Protein AF-0000000084946496 (afdb_homodimer)

Solvent-accessible surface area (backbone atoms only —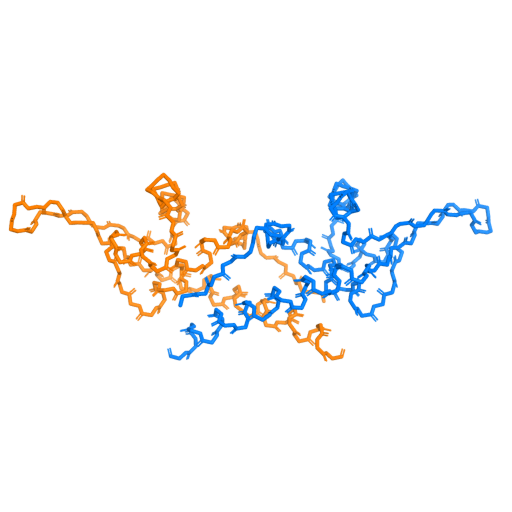 not comparable to full-atom values): 10872 Å² total; per-residue (Å²): 119,89,78,81,54,83,75,51,57,72,50,43,29,71,57,48,42,47,46,50,36,52,28,70,74,38,69,36,36,58,67,56,47,34,61,63,51,72,49,56,72,71,54,45,56,55,52,49,48,52,35,37,75,70,48,29,32,44,77,46,78,46,72,57,95,87,33,86,41,47,37,36,37,54,30,72,64,25,49,53,54,48,51,54,45,51,52,51,51,52,52,48,53,48,58,54,72,104,118,89,78,82,55,83,74,52,56,72,51,42,28,72,57,49,42,46,47,51,35,52,29,70,74,39,72,34,36,56,67,55,46,34,61,62,50,71,50,56,73,70,52,46,55,55,51,50,49,52,36,38,76,72,49,28,33,46,78,48,78,45,70,56,95,88,32,85,42,46,37,36,37,56,30,74,63,27,48,54,53,46,51,54,45,50,52,50,50,50,50,50,51,48,59,54,71,102

Foldseek 3Di:
DLDDDPLCVLVVDPLLLQQLVVQLVHKDWLVRSCVSSVDDPVVSVVSVVSCVVSPQKDWDWDADPNHIIIMIHGDPVNNVVSVSVVVSVVVVVVVVVD/DLDDDPLCVLVVDPLLLQQLVVQLVHKDWLVRSCVSSVDDPVVSVVSVVSCVVSVQKDWDWDADPNHIIIIIHGDPVNNVVSVSVVVSVVVVVVVVVD

Structure (mmCIF, N/CA/C/O backbone):
data_AF-0000000084946496-model_v1
#
loop_
_entity.id
_entity.type
_entity.pdbx_description
1 polymer 'Winged helix DNA-binding domain-containing protein'
#
loop_
_atom_site.group_PDB
_atom_site.id
_atom_site.type_symbol
_atom_site.label_atom_id
_atom_site.label_alt_id
_atom_site.label_comp_id
_atom_site.label_asym_id
_atom_site.label_entity_id
_atom_site.label_seq_id
_atom_site.pdbx_PDB_ins_code
_atom_site.Cartn_x
_atom_site.Cartn_y
_atom_site.Cartn_z
_atom_site.occupancy
_atom_site.B_iso_or_equiv
_atom_site.auth_seq_id
_atom_site.auth_comp_id
_atom_site.auth_asym_id
_atom_site.auth_atom_id
_atom_site.pdbx_PDB_model_num
ATOM 1 N N . MET A 1 1 ? 11.289 -14.398 3.982 1 53.97 1 MET A N 1
ATOM 2 C CA . MET A 1 1 ? 9.867 -14.062 4 1 53.97 1 MET A CA 1
ATOM 3 C C . MET A 1 1 ? 9.641 -12.664 4.574 1 53.97 1 MET A C 1
ATOM 5 O O . MET A 1 1 ? 10.125 -12.352 5.664 1 53.97 1 MET A O 1
ATOM 9 N N . ILE A 1 2 ? 9.227 -11.75 3.633 1 60.16 2 ILE A N 1
ATOM 10 C CA . ILE A 1 2 ? 9.102 -10.375 4.117 1 60.16 2 ILE A CA 1
ATOM 11 C C . ILE A 1 2 ? 7.957 -10.289 5.121 1 60.16 2 ILE A C 1
ATOM 13 O O . ILE A 1 2 ? 6.812 -10.609 4.797 1 60.16 2 ILE A O 1
ATOM 17 N N . LYS A 1 3 ? 8.336 -10.398 6.438 1 63.81 3 LYS A N 1
ATOM 18 C CA . LYS A 1 3 ? 7.332 -10.383 7.5 1 63.81 3 LYS A CA 1
ATOM 19 C C . LYS A 1 3 ? 6.738 -8.992 7.672 1 63.81 3 LYS A C 1
ATOM 21 O O . LYS A 1 3 ? 7.469 -8 7.734 1 63.81 3 LYS A O 1
ATOM 26 N N . GLY A 1 4 ? 5.363 -8.93 7.414 1 68.06 4 GLY A N 1
ATOM 27 C CA . GLY A 1 4 ? 4.684 -7.668 7.645 1 68.06 4 GLY A CA 1
ATOM 28 C C . GLY A 1 4 ? 4.27 -7.469 9.094 1 68.06 4 GLY A C 1
ATOM 29 O O . GLY A 1 4 ? 4.375 -8.383 9.906 1 68.06 4 GLY A O 1
ATOM 30 N N . ARG A 1 5 ? 4.305 -6.277 9.531 1 83.06 5 ARG A N 1
ATOM 31 C CA . ARG A 1 5 ? 3.812 -5.863 10.836 1 83.06 5 ARG A CA 1
ATOM 32 C C . ARG A 1 5 ? 2.359 -5.406 10.758 1 83.06 5 ARG A C 1
ATOM 34 O O . ARG A 1 5 ? 1.923 -4.887 9.734 1 83.06 5 ARG A O 1
ATOM 41 N N . GLU A 1 6 ? 1.671 -5.727 11.859 1 87.31 6 GLU A N 1
ATOM 42 C CA . GLU A 1 6 ? 0.281 -5.285 11.93 1 87.31 6 GLU A CA 1
ATOM 43 C C . GLU A 1 6 ? 0.167 -3.783 11.688 1 87.31 6 GLU A C 1
ATOM 45 O O . GLU A 1 6 ? -0.814 -3.316 11.102 1 87.31 6 GLU A O 1
ATOM 50 N N . THR A 1 7 ? 1.164 -3.029 12.094 1 91.06 7 THR A N 1
ATOM 51 C CA . THR A 1 7 ? 1.153 -1.575 11.984 1 91.06 7 THR A CA 1
ATOM 52 C C . THR A 1 7 ? 1.25 -1.14 10.523 1 91.06 7 THR A C 1
ATOM 54 O O . THR A 1 7 ? 0.945 0.008 10.195 1 91.06 7 THR A O 1
ATOM 57 N N . PHE A 1 8 ? 1.652 -2.055 9.68 1 95 8 PHE A N 1
ATOM 58 C CA . PHE A 1 8 ? 1.824 -1.715 8.273 1 95 8 PHE A CA 1
ATOM 59 C C . PHE A 1 8 ? 0.474 -1.501 7.598 1 95 8 PHE A C 1
ATOM 61 O O . PHE A 1 8 ? 0.398 -0.897 6.527 1 95 8 PHE A O 1
ATOM 68 N N . LYS A 1 9 ? -0.546 -1.946 8.297 1 95.5 9 LYS A N 1
ATOM 69 C CA . LYS A 1 9 ? -1.89 -1.816 7.738 1 95.5 9 LYS A CA 1
ATOM 70 C C . LYS A 1 9 ? -2.252 -0.352 7.512 1 95.5 9 LYS A C 1
ATOM 72 O O . LYS A 1 9 ? -2.984 -0.026 6.574 1 95.5 9 LYS A O 1
ATOM 77 N N . ILE A 1 10 ? -1.731 0.494 8.289 1 97.06 10 ILE A N 1
ATOM 78 C CA . ILE A 1 10 ? -2.035 1.918 8.219 1 97.06 10 ILE A CA 1
ATOM 79 C C . ILE A 1 10 ? -1.57 2.479 6.879 1 97.06 10 ILE A C 1
ATOM 81 O O . ILE A 1 10 ? -2.109 3.475 6.395 1 97.06 10 ILE A O 1
ATOM 85 N N . PHE A 1 11 ? -0.644 1.796 6.266 1 96.94 11 PHE A N 1
ATOM 86 C CA . PHE A 1 11 ? -0.028 2.283 5.035 1 96.94 11 PHE A CA 1
ATOM 87 C C . PHE A 1 11 ? -0.677 1.643 3.814 1 96.94 11 PHE A C 1
ATOM 89 O O . PHE A 1 11 ? -0.286 1.922 2.68 1 96.94 11 PHE A O 1
ATOM 96 N N . GLU A 1 12 ? -1.688 0.732 4.082 1 96.81 12 GLU A N 1
ATOM 97 C CA . GLU A 1 12 ? -2.432 0.167 2.961 1 96.81 12 GLU A CA 1
ATOM 98 C C . GLU A 1 12 ? -3.404 1.187 2.373 1 96.81 12 GLU A C 1
ATOM 100 O O . GLU A 1 12 ? -4.609 0.936 2.307 1 96.81 12 GLU A O 1
ATOM 105 N N . SER A 1 13 ? -2.826 2.299 2.014 1 96.06 13 SER A N 1
ATOM 106 C CA . SER A 1 13 ? -3.404 3.482 1.388 1 96.06 13 SER A CA 1
ATOM 107 C C . SER A 1 13 ? -2.332 4.336 0.718 1 96.06 13 SER A C 1
ATOM 109 O O . SER A 1 13 ? -1.437 4.855 1.389 1 96.06 13 SER A O 1
ATOM 111 N N . ASN A 1 14 ? -2.49 4.477 -0.575 1 94.44 14 ASN A N 1
ATOM 112 C CA . ASN A 1 14 ? -1.496 5.27 -1.29 1 94.44 14 ASN A CA 1
ATOM 113 C C . ASN A 1 14 ? -1.479 6.715 -0.803 1 94.44 14 ASN A C 1
ATOM 115 O O . ASN A 1 14 ? -0.422 7.348 -0.766 1 94.44 14 ASN A O 1
ATOM 119 N N . ILE A 1 15 ? -2.578 7.164 -0.445 1 94.44 15 ILE A N 1
ATOM 120 C CA . ILE A 1 15 ? -2.688 8.539 0.039 1 94.44 15 ILE A CA 1
ATOM 121 C C . ILE A 1 15 ? -1.959 8.672 1.375 1 94.44 15 ILE A C 1
ATOM 123 O O . ILE A 1 15 ? -1.183 9.609 1.573 1 94.44 15 ILE A O 1
ATOM 127 N N . ARG A 1 16 ? -2.162 7.734 2.256 1 96.44 16 ARG A N 1
ATOM 128 C CA . ARG A 1 16 ? -1.502 7.812 3.555 1 96.44 16 ARG A CA 1
ATOM 129 C C . ARG A 1 16 ? 0.003 7.613 3.418 1 96.44 16 ARG A C 1
ATOM 131 O O . ARG A 1 16 ? 0.783 8.195 4.176 1 96.44 16 ARG A O 1
ATOM 138 N N . LEU A 1 17 ? 0.349 6.785 2.504 1 96.25 17 LEU A N 1
ATOM 139 C CA . LEU A 1 17 ? 1.771 6.621 2.229 1 96.25 17 LEU A CA 1
ATOM 140 C C . LEU A 1 17 ? 2.4 7.945 1.81 1 96.25 17 LEU A C 1
ATOM 142 O O . LEU A 1 17 ? 3.441 8.344 2.342 1 96.25 17 LEU A O 1
ATOM 146 N N . LYS A 1 18 ? 1.766 8.648 0.94 1 95.31 18 LYS A N 1
ATOM 147 C CA . LYS A 1 18 ? 2.24 9.953 0.488 1 95.31 18 LYS A CA 1
ATOM 148 C C . LYS A 1 18 ? 2.254 10.961 1.634 1 95.31 18 LYS A C 1
ATOM 150 O O . LYS A 1 18 ? 3.203 11.734 1.773 1 95.31 18 LYS A O 1
ATOM 155 N N . MET A 1 19 ? 1.243 10.891 2.363 1 96.44 19 MET A N 1
ATOM 156 C CA . MET A 1 19 ? 1.098 11.836 3.469 1 96.44 19 MET A CA 1
ATOM 157 C C . MET A 1 19 ? 2.252 11.695 4.457 1 96.44 19 MET A C 1
ATOM 159 O O . MET A 1 19 ? 2.889 12.688 4.816 1 96.44 19 MET A O 1
ATOM 163 N N . VAL A 1 20 ? 2.475 10.539 4.816 1 97.69 20 VAL A N 1
ATOM 164 C CA . VAL A 1 20 ? 3.492 10.297 5.832 1 97.69 20 VAL A CA 1
ATOM 165 C C . VAL A 1 20 ? 4.879 10.555 5.25 1 97.69 20 VAL A C 1
ATOM 167 O O . VAL A 1 20 ? 5.766 11.062 5.941 1 97.69 20 VAL A O 1
ATOM 170 N N . ALA A 1 21 ? 5.066 10.203 3.996 1 97.19 21 ALA A N 1
ATOM 171 C CA . ALA A 1 21 ? 6.324 10.539 3.334 1 97.19 21 ALA A CA 1
ATOM 172 C C . ALA A 1 21 ? 6.59 12.039 3.385 1 97.19 21 ALA A C 1
ATOM 174 O O . ALA A 1 21 ? 7.699 12.477 3.703 1 97.19 21 ALA A O 1
ATOM 175 N N . GLY A 1 22 ? 5.594 12.773 3.066 1 96.25 22 GLY A N 1
ATOM 176 C CA . GLY A 1 22 ? 5.723 14.219 3.145 1 96.25 22 GLY A CA 1
ATOM 177 C C . GLY A 1 22 ? 6.023 14.719 4.543 1 96.25 22 GLY A C 1
ATOM 178 O O . GLY A 1 22 ? 6.898 15.57 4.73 1 96.25 22 GLY A O 1
ATOM 179 N N . LEU A 1 23 ? 5.359 14.172 5.5 1 97.56 23 LEU A N 1
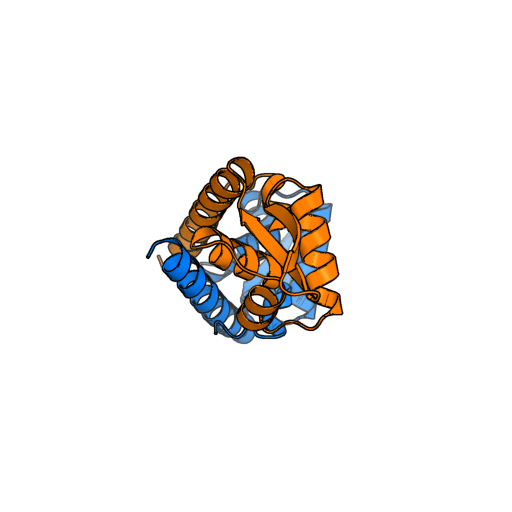ATOM 180 C CA . LEU A 1 23 ? 5.496 14.602 6.887 1 97.56 23 LEU A CA 1
ATOM 181 C C . LEU A 1 23 ? 6.832 14.148 7.469 1 97.56 23 LEU A C 1
ATOM 183 O O . LEU A 1 23 ? 7.281 14.68 8.484 1 97.56 23 LEU A O 1
ATOM 187 N N . SER A 1 24 ? 7.367 13.117 6.895 1 97.38 24 SER A N 1
ATOM 188 C CA . SER A 1 24 ? 8.68 12.664 7.34 1 97.38 24 SER A CA 1
ATOM 189 C C . SER A 1 24 ? 9.766 13.688 7.02 1 97.38 24 SER A C 1
ATOM 191 O O . SER A 1 24 ? 10.859 13.648 7.59 1 97.38 24 SER A O 1
ATOM 193 N N . LYS A 1 25 ? 9.477 14.57 6.098 1 95.88 25 LYS A N 1
ATOM 194 C CA . LYS A 1 25 ? 10.445 15.57 5.664 1 95.88 25 LYS A CA 1
ATOM 195 C C . LYS A 1 25 ? 10.234 16.891 6.391 1 95.88 25 LYS A C 1
ATOM 197 O O . LYS A 1 25 ? 11.188 17.656 6.602 1 95.88 25 LYS A O 1
ATOM 202 N N . SER A 1 26 ? 8.992 17.219 6.672 1 96.5 26 SER A N 1
ATOM 203 C CA . SER A 1 26 ? 8.672 18.469 7.332 1 96.5 26 SER A CA 1
ATOM 204 C C . SER A 1 26 ? 7.246 18.469 7.867 1 96.5 26 SER A C 1
ATOM 206 O O . SER A 1 26 ? 6.422 17.656 7.445 1 96.5 26 SER A O 1
ATOM 208 N N . ASN A 1 27 ? 7.039 19.375 8.836 1 97.94 27 ASN A N 1
ATOM 209 C CA . ASN A 1 27 ? 5.66 19.641 9.219 1 97.94 27 ASN A CA 1
ATOM 210 C C . ASN A 1 27 ? 4.883 20.312 8.086 1 97.94 27 ASN A C 1
ATOM 212 O O . ASN A 1 27 ? 5.434 21.125 7.352 1 97.94 27 ASN A O 1
ATOM 216 N N . LEU A 1 28 ? 3.654 19.969 8.023 1 97.56 28 LEU A N 1
ATOM 217 C CA . LEU A 1 28 ? 2.844 20.516 6.945 1 97.56 28 LEU A CA 1
ATOM 218 C C . LEU A 1 28 ? 1.478 20.953 7.457 1 97.56 28 LEU A C 1
ATOM 220 O O . LEU A 1 28 ? 0.917 20.328 8.359 1 97.56 28 LEU A O 1
ATOM 224 N N . THR A 1 29 ? 0.959 22.016 6.84 1 97.19 29 THR A N 1
ATOM 225 C CA . THR A 1 29 ? -0.407 22.422 7.129 1 97.19 29 THR A CA 1
ATOM 226 C C . THR A 1 29 ? -1.411 21.547 6.395 1 97.19 29 THR A C 1
ATOM 228 O O . THR A 1 29 ? -1.038 20.797 5.496 1 97.19 29 THR A O 1
ATOM 231 N N . TYR A 1 30 ? -2.65 21.703 6.871 1 96.12 30 TYR A N 1
ATOM 232 C CA . TYR A 1 30 ? -3.732 21 6.188 1 96.12 30 TYR A CA 1
ATOM 233 C C . TYR A 1 30 ? -3.678 21.25 4.684 1 96.12 30 TYR A C 1
ATOM 235 O O . TYR A 1 30 ? -3.699 20.312 3.893 1 96.12 30 TYR A O 1
ATOM 243 N N . ASN A 1 31 ? -3.516 22.5 4.32 1 94.81 31 ASN A N 1
ATOM 244 C CA . ASN A 1 31 ? -3.531 22.875 2.91 1 94.81 31 ASN A CA 1
ATOM 245 C C . ASN A 1 31 ? -2.311 22.328 2.174 1 94.81 31 ASN A C 1
ATOM 247 O O . ASN A 1 31 ? -2.422 21.859 1.036 1 94.81 31 ASN A O 1
ATOM 251 N N . GLN A 1 32 ? -1.186 22.375 2.754 1 95.5 32 GLN A N 1
ATOM 252 C CA . GLN A 1 32 ? 0.034 21.844 2.154 1 95.5 32 GLN A CA 1
ATOM 253 C C . GLN A 1 32 ? -0.067 20.344 1.951 1 95.5 32 GLN A C 1
ATOM 255 O O . GLN A 1 32 ? 0.355 19.812 0.917 1 95.5 32 GLN A O 1
ATOM 260 N N . LEU A 1 33 ? -0.596 19.672 2.908 1 95.06 33 LEU A N 1
ATOM 261 C CA . LEU A 1 33 ? -0.75 18.234 2.844 1 95.06 33 LEU A CA 1
ATOM 262 C C . LEU A 1 33 ? -1.752 17.844 1.765 1 95.06 33 LEU A C 1
ATOM 264 O O . LEU A 1 33 ? -1.52 16.891 1.012 1 95.06 33 LEU A O 1
ATOM 268 N N . ARG A 1 34 ? -2.832 18.562 1.758 1 93 34 ARG A N 1
ATOM 269 C CA . ARG A 1 34 ? -3.854 18.328 0.739 1 93 34 ARG A CA 1
ATOM 270 C C . ARG A 1 34 ? -3.27 18.469 -0.663 1 93 34 ARG A C 1
ATOM 272 O O . ARG A 1 34 ? -3.539 17.656 -1.54 1 93 34 ARG A O 1
ATOM 279 N N . GLU A 1 35 ? -2.465 19.5 -0.896 1 93.06 35 GLU A N 1
ATOM 280 C CA . GLU A 1 35 ? -1.823 19.734 -2.186 1 93.06 35 GLU A CA 1
ATOM 281 C C . GLU A 1 35 ? -0.815 18.641 -2.514 1 93.06 35 GLU A C 1
ATOM 283 O O . GLU A 1 35 ? -0.757 18.156 -3.648 1 93.06 35 GLU A O 1
ATOM 288 N N . LEU A 1 36 ? -0.058 18.266 -1.54 1 91.56 36 LEU A N 1
ATOM 289 C CA . LEU A 1 36 ? 0.962 17.234 -1.712 1 91.56 36 LEU A CA 1
ATOM 290 C C . LEU A 1 36 ? 0.337 15.914 -2.164 1 91.56 36 LEU A C 1
ATOM 292 O O . LEU A 1 36 ? 0.881 15.227 -3.033 1 91.56 36 LEU A O 1
ATOM 296 N N . CYS A 1 37 ? -0.82 15.523 -1.64 1 91.56 37 CYS A N 1
ATOM 297 C CA . CYS A 1 37 ? -1.432 14.219 -1.878 1 91.56 37 CYS A CA 1
ATOM 298 C C . CYS A 1 37 ? -2.473 14.297 -2.988 1 91.56 37 CYS A C 1
ATOM 300 O O . CYS A 1 37 ? -3.031 13.281 -3.396 1 91.56 37 CYS A O 1
ATOM 302 N N . ASN A 1 38 ? -2.688 15.469 -3.504 1 88.88 38 ASN A N 1
ATOM 303 C CA . ASN A 1 38 ? -3.715 15.672 -4.52 1 88.88 38 ASN A CA 1
ATOM 304 C C . ASN A 1 38 ? -5.039 15.023 -4.121 1 88.88 38 ASN A C 1
ATOM 306 O O . ASN A 1 38 ? -5.629 14.273 -4.898 1 88.88 38 ASN A O 1
ATOM 310 N N . CYS A 1 39 ? -5.488 15.305 -2.971 1 82.69 39 CYS A N 1
ATOM 311 C CA . CYS A 1 39 ? -6.684 14.719 -2.375 1 82.69 39 CYS A CA 1
ATOM 312 C C . CYS A 1 39 ? -7.812 15.742 -2.303 1 82.69 39 CYS A C 1
ATOM 314 O O . CYS A 1 39 ? -7.566 16.953 -2.291 1 82.69 39 CYS A O 1
ATOM 316 N N . SER A 1 40 ? -9.023 15.164 -2.305 1 80.12 40 SER A N 1
ATOM 317 C CA . SER A 1 40 ? -10.156 15.992 -1.925 1 80.12 40 SER A CA 1
ATOM 318 C C . SER A 1 40 ? -10.172 16.266 -0.423 1 80.12 40 SER A C 1
ATOM 320 O O . SER A 1 40 ? -9.461 15.602 0.336 1 80.12 40 SER A O 1
ATOM 322 N N . ASP A 1 41 ? -11.055 17.203 -0.012 1 80.12 41 ASP A N 1
ATOM 323 C CA . ASP A 1 41 ? -11.18 17.547 1.398 1 80.12 41 ASP A CA 1
ATOM 324 C C . ASP A 1 41 ? -11.648 16.359 2.227 1 80.12 41 ASP A C 1
ATOM 326 O O . ASP A 1 41 ? -11.188 16.156 3.355 1 80.12 41 ASP A O 1
ATOM 330 N N . GLY A 1 42 ? -12.586 15.672 1.69 1 82.88 42 GLY A N 1
ATOM 331 C CA . GLY A 1 42 ? -13.078 14.508 2.412 1 82.88 42 GLY A CA 1
ATOM 332 C C . GLY A 1 42 ? -12.008 13.461 2.648 1 82.88 42 GLY A C 1
ATOM 333 O O . GLY A 1 42 ? -11.906 12.906 3.748 1 82.88 42 GLY A O 1
ATOM 334 N N . ASN A 1 43 ? -11.133 13.211 1.817 1 85.56 43 ASN A N 1
ATOM 335 C CA . ASN A 1 43 ? -10.07 12.211 1.922 1 85.56 43 ASN A CA 1
ATOM 336 C C . ASN A 1 43 ? -9.016 12.625 2.941 1 85.56 43 ASN A C 1
ATOM 338 O O . ASN A 1 43 ? -8.609 11.82 3.783 1 85.56 43 ASN A O 1
ATOM 342 N N . ILE A 1 44 ? -8.711 13.836 2.93 1 91 44 ILE A N 1
ATOM 343 C CA . ILE A 1 44 ? -7.66 14.312 3.82 1 91 44 ILE A CA 1
ATOM 344 C C . ILE A 1 44 ? -8.125 14.211 5.27 1 91 44 ILE A C 1
ATOM 346 O O . ILE A 1 44 ? -7.391 13.711 6.129 1 91 44 ILE A O 1
ATOM 350 N N . ALA A 1 45 ? -9.336 14.695 5.488 1 92.5 45 ALA A N 1
ATOM 351 C CA . ALA A 1 45 ? -9.867 14.656 6.848 1 92.5 45 ALA A CA 1
ATOM 352 C C . ALA A 1 45 ? -9.898 13.234 7.391 1 92.5 45 ALA A C 1
ATOM 354 O O . ALA A 1 45 ? -9.422 12.969 8.5 1 92.5 45 ALA A O 1
ATOM 355 N N . THR A 1 46 ? -10.391 12.312 6.602 1 95.69 46 THR A N 1
ATOM 356 C CA . THR A 1 46 ? -10.531 10.922 7.012 1 95.69 46 THR A CA 1
ATOM 357 C C . THR A 1 46 ? -9.164 10.289 7.25 1 95.69 46 THR A C 1
ATOM 359 O O . THR A 1 46 ? -8.953 9.617 8.266 1 95.69 46 THR A O 1
ATOM 362 N N . HIS A 1 47 ? -8.219 10.5 6.387 1 97.19 47 HIS A N 1
ATOM 363 C CA . HIS A 1 47 ? -6.906 9.875 6.473 1 97.19 47 HIS A CA 1
ATOM 364 C C . HIS A 1 47 ? -6.09 10.453 7.621 1 97.19 47 HIS A C 1
ATOM 366 O O . HIS A 1 47 ? -5.418 9.719 8.344 1 97.19 47 HIS A O 1
ATOM 372 N N . THR A 1 48 ? -6.195 11.742 7.793 1 97.38 48 THR A N 1
ATOM 373 C CA . THR A 1 48 ? -5.465 12.367 8.891 1 97.38 48 THR A CA 1
ATOM 374 C C . THR A 1 48 ? -6.031 11.922 10.234 1 97.38 48 THR A C 1
ATOM 376 O O . THR A 1 48 ? -5.281 11.695 11.188 1 97.38 48 THR A O 1
ATOM 379 N N . LYS A 1 49 ? -7.309 11.836 10.273 1 97.56 49 LYS A N 1
ATOM 380 C CA . LYS A 1 49 ? -7.93 11.352 11.508 1 97.56 49 LYS A CA 1
ATOM 381 C C . LYS A 1 49 ? -7.453 9.945 11.852 1 97.56 49 LYS A C 1
ATOM 383 O O . LYS A 1 49 ? -7.148 9.656 13.008 1 97.56 49 LYS A O 1
ATOM 388 N N . LYS A 1 50 ? -7.402 9.102 10.906 1 98 50 LYS A N 1
ATOM 389 C CA . LYS A 1 50 ? -6.93 7.734 11.102 1 98 50 LYS A CA 1
ATOM 390 C C . LYS A 1 50 ? -5.473 7.719 11.57 1 98 50 LYS A C 1
ATOM 392 O O . LYS A 1 50 ? -5.117 6.969 12.477 1 98 50 LYS A O 1
ATOM 397 N N . LEU A 1 51 ? -4.633 8.516 10.992 1 98.56 51 LEU A N 1
ATOM 398 C CA . LEU A 1 51 ? -3.217 8.586 11.328 1 98.56 51 LEU A CA 1
ATOM 399 C C . LEU A 1 51 ? -3.021 9.133 12.734 1 98.56 51 LEU A C 1
ATOM 401 O O . LEU A 1 51 ? -2.145 8.68 13.477 1 98.56 51 LEU A O 1
ATOM 405 N N . VAL A 1 52 ? -3.871 10.133 13.07 1 98.5 52 VAL A N 1
ATOM 406 C CA . VAL A 1 52 ? -3.818 10.703 14.414 1 98.5 52 VAL A CA 1
ATOM 407 C C . VAL A 1 52 ? -4.262 9.656 15.438 1 98.5 52 VAL A C 1
ATOM 409 O O . VAL A 1 52 ? -3.576 9.43 16.438 1 98.5 52 VAL A O 1
ATOM 412 N N . SER A 1 53 ? -5.367 9.016 15.141 1 98.12 53 SER A N 1
ATOM 413 C CA . SER A 1 53 ? -5.914 8.008 16.047 1 98.12 53 SER A CA 1
ATOM 414 C C . SER A 1 53 ? -4.93 6.863 16.266 1 98.12 53 SER A C 1
ATOM 416 O O . SER A 1 53 ? -4.867 6.289 17.344 1 98.12 53 SER A O 1
ATOM 418 N N . ALA A 1 54 ? -4.113 6.551 15.266 1 97.88 54 ALA A N 1
ATOM 419 C CA . ALA A 1 54 ? -3.154 5.453 15.32 1 97.88 54 ALA A CA 1
ATOM 420 C C . ALA A 1 54 ? -1.838 5.906 15.945 1 97.88 54 ALA A C 1
ATOM 422 O O . ALA A 1 54 ? -0.925 5.098 16.141 1 97.88 54 ALA A O 1
ATOM 423 N N . GLY A 1 55 ? -1.705 7.188 16.141 1 98.38 55 GLY A N 1
ATOM 424 C CA . GLY A 1 55 ? -0.541 7.719 16.828 1 98.38 55 GLY A CA 1
ATOM 425 C C . GLY A 1 55 ? 0.597 8.078 15.891 1 98.38 55 GLY A C 1
ATOM 426 O O . GLY A 1 55 ? 1.708 8.367 16.344 1 98.38 55 GLY A O 1
ATOM 427 N N . PHE A 1 56 ? 0.353 8.094 14.633 1 98.69 56 PHE A N 1
ATOM 428 C CA . PHE A 1 56 ? 1.408 8.32 13.656 1 98.69 56 PHE A CA 1
ATOM 429 C C . PHE A 1 56 ? 1.707 9.805 13.508 1 98.69 56 PHE A C 1
ATOM 431 O O . PHE A 1 56 ? 2.857 10.195 13.297 1 98.69 56 PHE A O 1
ATOM 438 N N . ILE A 1 57 ? 0.648 10.633 13.57 1 98.62 57 ILE A N 1
ATOM 439 C CA . ILE A 1 57 ? 0.877 12.07 13.43 1 98.62 57 ILE A CA 1
ATOM 440 C C . ILE A 1 57 ? 0.167 12.82 14.555 1 98.62 57 ILE A C 1
ATOM 442 O O . ILE A 1 57 ? -0.782 12.305 15.148 1 98.62 57 ILE A O 1
ATOM 446 N N . ASP A 1 58 ? 0.678 13.961 14.852 1 98.69 58 ASP A N 1
ATOM 447 C CA . ASP A 1 58 ? 0.05 14.914 15.75 1 98.69 58 ASP A CA 1
ATOM 448 C C . ASP A 1 58 ? -0.585 16.062 14.977 1 98.69 58 ASP A C 1
ATOM 450 O O . ASP A 1 58 ? -0.119 16.422 13.891 1 98.69 58 ASP A O 1
ATOM 454 N N . VAL A 1 59 ? -1.594 16.594 15.562 1 98.19 59 VAL A N 1
ATOM 455 C CA . VAL A 1 59 ? -2.293 17.703 14.922 1 98.19 59 VAL A CA 1
ATOM 456 C C . VAL A 1 59 ? -2.352 18.891 15.875 1 98.19 59 VAL A C 1
ATOM 458 O O . VAL A 1 59 ? -2.562 18.719 17.078 1 98.19 59 VAL A O 1
ATOM 461 N N . LYS A 1 60 ? -2.037 20.031 15.414 1 97.75 60 LYS A N 1
ATOM 462 C CA . LYS A 1 60 ? -2.168 21.297 16.141 1 97.75 60 LYS A CA 1
ATOM 463 C C . LYS A 1 60 ? -3.102 22.266 15.406 1 97.75 60 LYS A C 1
ATOM 465 O O . LYS A 1 60 ? -2.904 22.547 14.227 1 97.75 60 LYS A O 1
ATOM 470 N N . LYS A 1 61 ? -4.109 22.672 16.125 1 96.62 61 LYS A N 1
ATOM 471 C CA . LYS A 1 61 ? -5.047 23.656 15.578 1 96.62 61 LYS A CA 1
ATOM 472 C C . LYS A 1 61 ? -4.918 25 16.297 1 96.62 61 LYS A C 1
ATOM 474 O O . LYS A 1 61 ? -4.949 25.047 17.531 1 96.62 61 LYS A O 1
ATOM 479 N N . GLU A 1 62 ? -4.703 25.984 15.531 1 96.38 62 GLU A N 1
ATOM 480 C CA . GLU A 1 62 ? -4.57 27.328 16.094 1 96.38 62 GLU A CA 1
ATOM 481 C C . GLU A 1 62 ? -5.172 28.375 15.164 1 96.38 62 GLU A C 1
ATOM 483 O O . GLU A 1 62 ? -5.527 28.062 14.023 1 96.38 62 GLU A O 1
ATOM 488 N N . PHE A 1 63 ? -5.379 29.516 15.734 1 95.19 63 PHE A N 1
ATOM 489 C CA . PHE A 1 63 ? -5.789 30.672 14.938 1 95.19 63 PHE A CA 1
ATOM 490 C C . PHE A 1 63 ? -4.613 31.609 14.688 1 95.19 63 PHE A C 1
ATOM 492 O O . PHE A 1 63 ? -3.914 32 15.625 1 95.19 63 PHE A O 1
ATOM 499 N N . VAL A 1 64 ? -4.277 31.734 13.469 1 91.25 64 VAL A N 1
ATOM 500 C CA . VAL A 1 64 ? -3.225 32.688 13.094 1 91.25 64 VAL A CA 1
ATOM 501 C C . VAL A 1 64 ? -3.818 33.812 12.258 1 91.25 64 VAL A C 1
ATOM 503 O O . VAL A 1 64 ? -4.41 33.562 11.203 1 91.25 64 VAL A O 1
ATOM 506 N N . ASN A 1 65 ? -3.617 35.031 12.773 1 94.31 65 ASN A N 1
ATOM 507 C CA . ASN A 1 65 ? -4.195 36.219 12.117 1 94.31 65 ASN A CA 1
ATOM 508 C C . ASN A 1 65 ? -5.699 36.031 11.898 1 94.31 65 ASN A C 1
ATOM 510 O O . ASN A 1 65 ? -6.203 36.281 10.805 1 94.31 65 ASN A O 1
ATOM 514 N N . ASN A 1 66 ? -6.402 35.469 12.766 1 92.94 66 ASN A N 1
ATOM 515 C CA . ASN A 1 66 ? -7.852 35.281 12.828 1 92.94 66 ASN A CA 1
ATOM 516 C C . ASN A 1 66 ? -8.336 34.25 11.828 1 92.94 66 ASN A C 1
ATOM 518 O O . ASN A 1 66 ? -9.5 34.25 11.422 1 92.94 66 ASN A O 1
ATOM 522 N N . LYS A 1 67 ? -7.445 33.562 11.328 1 94.56 67 LYS A N 1
ATOM 523 C CA . LYS A 1 67 ? -7.801 32.438 10.461 1 94.56 67 LYS A CA 1
ATOM 524 C C . LYS A 1 67 ? -7.375 31.109 11.078 1 94.56 67 LYS A C 1
ATOM 526 O O . LYS A 1 67 ? -6.309 31 11.688 1 94.56 67 LYS A O 1
ATOM 531 N N . PRO A 1 68 ? -8.305 30.125 10.867 1 95.38 68 PRO A N 1
ATOM 532 C CA . PRO A 1 68 ? -7.934 28.812 11.391 1 95.38 68 PRO A CA 1
ATOM 533 C C . PRO A 1 68 ? -6.758 28.188 10.641 1 95.38 68 PRO A C 1
ATOM 535 O O . PRO A 1 68 ? -6.66 28.328 9.422 1 95.38 68 PRO A O 1
ATOM 538 N N . LYS A 1 69 ? -5.773 27.672 11.43 1 96.38 69 LYS A N 1
ATOM 539 C CA . LYS A 1 69 ? -4.621 26.984 10.859 1 96.38 69 LYS A CA 1
ATOM 540 C C . LYS A 1 69 ? -4.414 25.609 11.516 1 96.38 69 LYS A C 1
ATOM 542 O O . LYS A 1 69 ? -4.289 25.531 12.742 1 96.38 69 LYS A O 1
ATOM 547 N N . THR A 1 70 ? -4.465 24.562 10.703 1 97.5 70 THR A N 1
ATOM 548 C CA . THR A 1 70 ? -4.203 23.203 11.156 1 97.5 70 THR A CA 1
ATOM 549 C C . THR A 1 70 ? -2.852 22.719 10.648 1 97.5 70 THR A C 1
ATOM 551 O O . THR A 1 70 ? -2.566 22.797 9.453 1 97.5 70 THR A O 1
ATOM 554 N N . THR A 1 71 ? -1.979 22.25 11.594 1 98.06 71 THR A N 1
ATOM 555 C CA . THR A 1 71 ? -0.652 21.75 11.234 1 98.06 71 THR A CA 1
ATOM 556 C C . THR A 1 71 ? -0.46 20.312 11.719 1 98.06 71 THR A C 1
ATOM 558 O O . THR A 1 71 ? -0.927 19.953 12.797 1 98.06 71 THR A O 1
ATOM 561 N N . TYR A 1 72 ? 0.242 19.547 10.891 1 98.56 72 TYR A N 1
ATOM 562 C CA . TYR A 1 72 ? 0.514 18.141 11.203 1 98.56 72 TYR A CA 1
ATOM 563 C C . TYR A 1 72 ? 2.012 17.891 11.328 1 98.56 72 TYR A C 1
ATOM 565 O O . TYR A 1 72 ? 2.807 18.469 10.578 1 98.56 72 TYR A O 1
ATOM 573 N N . ASN A 1 73 ? 2.371 17.094 12.25 1 98.5 73 ASN A N 1
ATOM 574 C CA . ASN A 1 73 ? 3.744 16.625 12.406 1 98.5 73 ASN A CA 1
ATOM 575 C C . ASN A 1 73 ? 3.799 15.117 12.648 1 98.5 73 ASN A C 1
ATOM 577 O O . ASN A 1 73 ? 2.918 14.555 13.297 1 98.5 73 ASN A O 1
ATOM 581 N N . LEU A 1 74 ? 4.824 14.516 12.078 1 98.5 74 LEU A N 1
ATOM 582 C CA . LEU A 1 74 ? 5.051 13.094 12.305 1 98.5 74 LEU A CA 1
ATOM 583 C C . LEU A 1 74 ? 5.594 12.844 13.711 1 98.5 74 LEU A C 1
ATOM 585 O O . LEU A 1 74 ? 6.531 13.523 14.141 1 98.5 74 LEU A O 1
ATOM 589 N N . THR A 1 75 ? 4.945 11.898 14.43 1 98.75 75 THR A N 1
ATOM 590 C CA . THR A 1 75 ? 5.41 11.57 15.773 1 98.75 75 THR A CA 1
ATOM 591 C C . THR A 1 75 ? 6.664 10.703 15.711 1 98.75 75 THR A C 1
ATOM 593 O O . THR A 1 75 ? 7.051 10.234 14.641 1 98.75 75 THR A O 1
ATOM 596 N N . GLU A 1 76 ? 7.324 10.516 16.875 1 98.5 76 GLU A N 1
ATOM 597 C CA . GLU A 1 76 ? 8.445 9.586 16.938 1 98.5 76 GLU A CA 1
ATOM 598 C C . GLU A 1 76 ? 8.008 8.164 16.578 1 98.5 76 GLU A C 1
ATOM 600 O O . GLU A 1 76 ? 8.719 7.457 15.867 1 98.5 76 GLU A O 1
ATOM 605 N N . TYR A 1 77 ? 6.863 7.785 17.125 1 98.31 77 TYR A N 1
ATOM 606 C CA . TYR A 1 77 ? 6.285 6.484 16.797 1 98.31 77 TYR A CA 1
ATOM 607 C C . TYR A 1 77 ? 6.047 6.348 15.305 1 98.31 77 TYR A C 1
ATOM 609 O O . TYR A 1 77 ? 6.438 5.348 14.695 1 98.31 77 TYR A O 1
ATOM 617 N N . GLY A 1 78 ? 5.43 7.367 14.695 1 98.25 78 GLY A N 1
ATOM 618 C CA . GLY A 1 78 ? 5.16 7.371 13.266 1 98.25 78 GLY A CA 1
ATOM 619 C C . GLY A 1 78 ? 6.418 7.277 12.422 1 98.25 78 GLY A C 1
ATOM 620 O O . GLY A 1 78 ? 6.445 6.566 11.414 1 98.25 78 GLY A O 1
ATOM 621 N N . GLN A 1 79 ? 7.41 7.984 12.875 1 97.88 79 GLN A N 1
ATOM 622 C CA . GLN A 1 79 ? 8.688 7.965 12.172 1 97.88 79 GLN A CA 1
ATOM 623 C C . GLN A 1 79 ? 9.305 6.566 12.195 1 97.88 79 GLN A C 1
ATOM 625 O O . GLN A 1 79 ? 9.766 6.074 11.164 1 97.88 79 GLN A O 1
ATOM 630 N 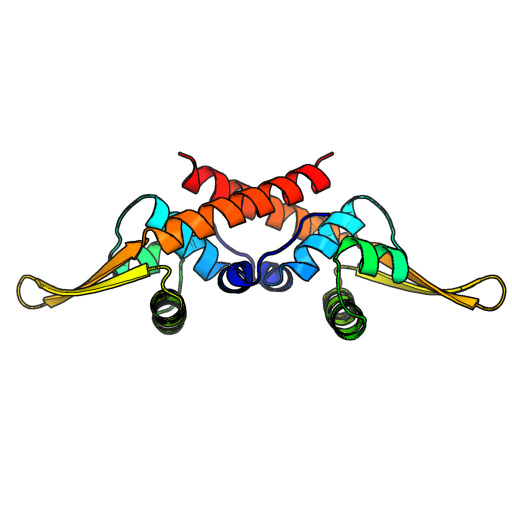N . LYS A 1 80 ? 9.32 6.016 13.344 1 97.69 80 LYS A N 1
ATOM 631 C CA . LYS A 1 80 ? 9.898 4.688 13.508 1 97.69 80 LYS A CA 1
ATOM 632 C C . LYS A 1 80 ? 9.164 3.656 12.656 1 97.69 80 LYS A C 1
ATOM 634 O O . LYS A 1 80 ? 9.789 2.895 11.914 1 97.69 80 LYS A O 1
ATOM 639 N N . GLU A 1 81 ? 7.898 3.635 12.742 1 97.25 81 GLU A N 1
ATOM 640 C CA . GLU A 1 81 ? 7.094 2.658 12.008 1 97.25 81 GLU A CA 1
ATOM 641 C C . GLU A 1 81 ? 7.188 2.885 10.508 1 97.25 81 GLU A C 1
ATOM 643 O O . GLU A 1 81 ? 7.191 1.927 9.727 1 97.25 81 GLU A O 1
ATOM 648 N N . PHE A 1 82 ? 7.27 4.121 10.125 1 97.69 82 PHE A N 1
ATOM 649 C CA . PHE A 1 82 ? 7.379 4.438 8.703 1 97.69 82 PHE A CA 1
ATOM 650 C C . PHE A 1 82 ? 8.719 3.971 8.148 1 97.69 82 PHE A C 1
ATOM 652 O O . PHE A 1 82 ? 8.781 3.43 7.043 1 97.69 82 PHE A O 1
ATOM 659 N N . LYS A 1 83 ? 9.695 4.137 8.914 1 97.12 83 LYS A N 1
ATOM 660 C CA . LYS A 1 83 ? 11.016 3.654 8.508 1 97.12 83 LYS A CA 1
ATOM 661 C C . LYS A 1 83 ? 11.008 2.143 8.305 1 97.12 83 LYS A C 1
ATOM 663 O O . LYS A 1 83 ? 11.578 1.64 7.328 1 97.12 83 LYS A O 1
ATOM 668 N N . GLU A 1 84 ? 10.391 1.482 9.164 1 97.06 84 GLU A N 1
ATOM 669 C CA . GLU A 1 84 ? 10.289 0.032 9.039 1 97.06 84 GLU A CA 1
ATOM 670 C C . GLU A 1 84 ? 9.477 -0.36 7.812 1 97.06 84 GLU A C 1
ATOM 672 O O . GLU A 1 84 ? 9.781 -1.352 7.145 1 97.06 84 GLU A O 1
ATOM 677 N N . TYR A 1 85 ? 8.5 0.399 7.547 1 97.38 85 TYR A N 1
ATOM 678 C CA . TYR A 1 85 ? 7.672 0.111 6.383 1 97.38 85 TYR A CA 1
ATOM 679 C C . TYR A 1 85 ? 8.445 0.349 5.09 1 97.38 85 TYR A C 1
ATOM 681 O O . TYR A 1 85 ? 8.305 -0.409 4.129 1 97.38 85 TYR A O 1
ATOM 689 N N . ILE A 1 86 ? 9.242 1.406 5.094 1 97.38 86 ILE A N 1
ATOM 690 C CA . ILE A 1 86 ? 10.07 1.708 3.932 1 97.38 86 ILE A CA 1
ATOM 691 C C . ILE A 1 86 ? 11.055 0.566 3.691 1 97.38 86 ILE A C 1
ATOM 693 O O . ILE A 1 86 ? 11.297 0.183 2.545 1 97.38 86 ILE A O 1
ATOM 697 N N . LYS A 1 87 ? 11.555 0.029 4.73 1 96.31 87 LYS A N 1
ATOM 698 C CA . LYS A 1 87 ? 12.438 -1.127 4.602 1 96.31 87 LYS A CA 1
ATOM 699 C C . LYS A 1 87 ? 11.711 -2.309 3.971 1 96.31 87 LYS A C 1
ATOM 701 O O . LYS A 1 87 ? 12.273 -3.021 3.139 1 96.31 87 LYS A O 1
ATOM 706 N N . PHE A 1 88 ? 10.531 -2.443 4.41 1 95.88 88 PHE A N 1
ATOM 707 C CA . PHE A 1 88 ? 9.688 -3.498 3.865 1 95.88 88 PHE A CA 1
ATOM 708 C C . PHE A 1 88 ? 9.477 -3.307 2.369 1 95.88 88 PHE A C 1
ATOM 710 O O . PHE A 1 88 ? 9.648 -4.246 1.587 1 95.88 88 PHE A O 1
ATOM 717 N N . LEU A 1 89 ? 9.148 -2.092 1.965 1 96.69 89 LEU A N 1
ATOM 718 C CA . LEU A 1 89 ? 8.914 -1.791 0.557 1 96.69 89 LEU A CA 1
ATOM 719 C C . LEU A 1 89 ? 10.188 -1.995 -0.259 1 96.69 89 LEU A C 1
ATOM 721 O O . LEU A 1 89 ? 10.133 -2.492 -1.387 1 96.69 89 LEU A O 1
ATOM 725 N N . LYS A 1 90 ? 11.266 -1.636 0.321 1 96.56 90 LYS A N 1
ATOM 726 C CA . LYS A 1 90 ? 12.539 -1.794 -0.373 1 96.56 90 LYS A CA 1
ATOM 727 C C . LYS A 1 90 ? 12.852 -3.268 -0.618 1 96.56 90 LYS A C 1
ATOM 729 O O . LYS A 1 90 ? 13.383 -3.627 -1.668 1 96.56 90 LYS A O 1
ATOM 734 N N . LYS A 1 91 ? 12.531 -4.066 0.284 1 94.88 91 LYS A N 1
ATOM 735 C CA . LYS A 1 91 ? 12.742 -5.5 0.116 1 94.88 91 LYS A CA 1
ATOM 736 C C . LYS A 1 91 ? 11.875 -6.059 -1.005 1 94.88 91 LYS A C 1
ATOM 738 O O . LYS A 1 91 ? 12.328 -6.879 -1.804 1 94.88 91 LYS A O 1
ATOM 743 N N . ILE A 1 92 ? 10.641 -5.586 -1.059 1 94.12 92 ILE A N 1
ATOM 744 C CA . ILE A 1 92 ? 9.727 -6.031 -2.104 1 94.12 92 ILE A CA 1
ATOM 745 C C . ILE A 1 92 ? 10.25 -5.602 -3.471 1 94.12 92 ILE A C 1
ATOM 747 O O . ILE A 1 92 ? 10.266 -6.391 -4.418 1 94.12 92 ILE A O 1
ATOM 751 N N . ILE A 1 93 ? 10.695 -4.395 -3.549 1 95.5 93 ILE A N 1
ATOM 752 C CA . ILE A 1 93 ? 11.211 -3.84 -4.797 1 95.5 93 ILE A CA 1
ATOM 753 C C . ILE A 1 93 ? 12.445 -4.617 -5.238 1 95.5 93 ILE A C 1
ATOM 755 O O . ILE A 1 93 ? 12.609 -4.926 -6.422 1 95.5 93 ILE A O 1
ATOM 759 N N . GLU A 1 94 ? 13.242 -4.973 -4.297 1 93.25 94 GLU A N 1
ATOM 760 C CA . GLU A 1 94 ? 14.453 -5.73 -4.586 1 93.25 94 GLU A CA 1
ATOM 761 C C . GLU A 1 94 ? 14.117 -7.117 -5.129 1 93.25 94 GLU A C 1
ATOM 763 O O . GLU A 1 94 ? 14.781 -7.605 -6.051 1 93.25 94 GLU A O 1
ATOM 768 N N . GLU A 1 95 ? 13.148 -7.707 -4.566 1 86.88 95 GLU A N 1
ATOM 769 C CA . GLU A 1 95 ? 12.727 -9.039 -5 1 86.88 95 GLU A CA 1
ATOM 770 C C . GLU A 1 95 ? 12.188 -9 -6.426 1 86.88 95 GLU A C 1
ATOM 772 O O . GLU A 1 95 ? 12.352 -9.969 -7.18 1 86.88 95 GLU A O 1
ATOM 777 N N . THR A 1 96 ? 11.539 -7.902 -6.738 1 90.56 96 THR A N 1
ATOM 778 C CA . THR A 1 96 ? 10.93 -7.77 -8.055 1 90.56 96 THR A CA 1
ATOM 779 C C . THR A 1 96 ? 11.984 -7.508 -9.125 1 90.56 96 THR A C 1
ATOM 781 O O . THR A 1 96 ? 11.828 -7.91 -10.273 1 90.56 96 THR A O 1
ATOM 784 N N . GLU A 1 97 ? 13.016 -6.824 -8.758 1 87.44 97 GLU A N 1
ATOM 785 C CA . GLU A 1 97 ? 14.023 -6.398 -9.727 1 87.44 97 GLU A CA 1
ATOM 786 C C . GLU A 1 97 ? 15.133 -7.434 -9.852 1 87.44 97 GLU A C 1
ATOM 788 O O . GLU A 1 97 ? 15.914 -7.395 -10.805 1 87.44 97 GLU A O 1
ATOM 793 N N . LYS A 1 98 ? 15.375 -8.375 -8.992 1 77.62 98 LYS A N 1
ATOM 794 C CA . LYS A 1 98 ? 16.391 -9.422 -9.133 1 77.62 98 LYS A CA 1
ATOM 795 C C . LYS A 1 98 ? 15.914 -10.516 -10.094 1 77.62 98 LYS A C 1
ATOM 797 O O . LYS A 1 98 ? 14.719 -10.781 -10.211 1 77.62 98 LYS A O 1
ATOM 802 N N . MET B 1 1 ? 4.723 15.914 -8.102 1 53.94 1 MET B N 1
ATOM 803 C CA . MET B 1 1 ? 3.586 15.289 -7.434 1 53.94 1 MET B CA 1
ATOM 804 C C . MET B 1 1 ? 3.406 13.852 -7.891 1 53.94 1 MET B C 1
ATOM 806 O O . MET B 1 1 ? 3.326 13.578 -9.086 1 53.94 1 MET B O 1
ATOM 810 N N . ILE B 1 2 ? 3.715 12.922 -6.898 1 60.19 2 ILE B N 1
ATOM 811 C CA . ILE B 1 2 ? 3.666 11.523 -7.332 1 60.19 2 ILE B CA 1
ATOM 812 C C . ILE B 1 2 ? 2.225 11.141 -7.656 1 60.19 2 ILE B C 1
ATOM 814 O O . ILE B 1 2 ? 1.338 11.25 -6.809 1 60.19 2 ILE B O 1
ATOM 818 N N . LYS B 1 3 ? 1.89 11.25 -8.984 1 63 3 LYS B N 1
ATOM 819 C CA . LYS B 1 3 ? 0.524 10.969 -9.422 1 63 3 LYS B CA 1
ATOM 820 C C . LYS B 1 3 ? 0.212 9.477 -9.336 1 63 3 LYS B C 1
ATOM 822 O O . LYS B 1 3 ? 1.002 8.648 -9.781 1 63 3 LYS B O 1
ATOM 827 N N . GLY B 1 4 ? -0.82 9.172 -8.43 1 68.31 4 GLY B N 1
ATOM 828 C CA . GLY B 1 4 ? -1.27 7.789 -8.352 1 68.31 4 GLY B CA 1
ATOM 829 C C . GLY B 1 4 ? -2.289 7.434 -9.414 1 68.31 4 GLY B C 1
ATOM 830 O O . GLY B 1 4 ? -2.777 8.305 -10.133 1 68.31 4 GLY B O 1
ATOM 831 N N . AR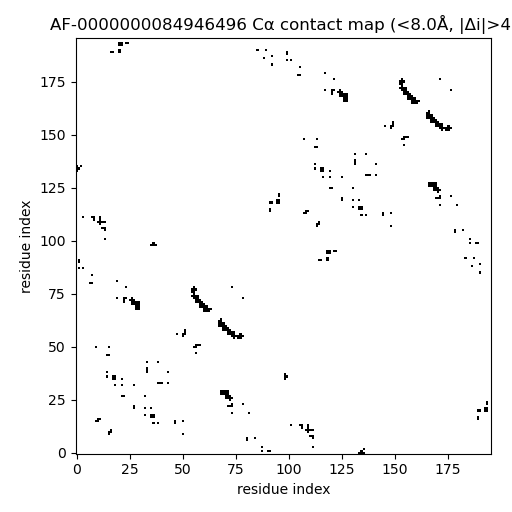G B 1 5 ? -2.227 6.238 -9.883 1 82.75 5 ARG B N 1
ATOM 832 C CA . ARG B 1 5 ? -3.201 5.664 -10.805 1 82.75 5 ARG B CA 1
ATOM 833 C C . ARG B 1 5 ? -4.301 4.926 -10.047 1 82.75 5 ARG B C 1
ATOM 835 O O . ARG B 1 5 ? -4.062 4.383 -8.969 1 82.75 5 ARG B O 1
ATOM 842 N N . GLU B 1 6 ? -5.484 5.051 -10.648 1 87.12 6 GLU B N 1
ATOM 843 C CA . GLU B 1 6 ? -6.605 4.332 -10.055 1 87.12 6 GLU B CA 1
ATOM 844 C C . GLU B 1 6 ? -6.277 2.854 -9.867 1 87.12 6 GLU B C 1
ATOM 846 O O . GLU B 1 6 ? -6.727 2.229 -8.898 1 87.12 6 GLU B O 1
ATOM 851 N N . THR B 1 7 ? -5.48 2.299 -10.734 1 91 7 THR B N 1
ATOM 852 C CA . THR B 1 7 ? -5.141 0.881 -10.719 1 91 7 THR B CA 1
ATOM 853 C C . THR B 1 7 ? -4.25 0.552 -9.523 1 91 7 THR B C 1
ATOM 855 O O . THR B 1 7 ? -4.113 -0.614 -9.148 1 91 7 THR B O 1
ATOM 858 N N . PHE B 1 8 ? -3.682 1.573 -8.938 1 94.94 8 PHE B N 1
ATOM 859 C CA . PHE B 1 8 ? -2.775 1.35 -7.816 1 94.94 8 PHE B CA 1
ATOM 860 C C . PHE B 1 8 ? -3.545 0.9 -6.578 1 94.94 8 PHE B C 1
ATOM 862 O O . PHE B 1 8 ? -2.961 0.35 -5.645 1 94.94 8 PHE B O 1
ATOM 869 N N . LYS B 1 9 ? -4.84 1.092 -6.668 1 95.38 9 LYS B N 1
ATOM 870 C CA . LYS B 1 9 ? -5.68 0.723 -5.531 1 95.38 9 LYS B CA 1
ATOM 871 C C . LYS B 1 9 ? -5.578 -0.771 -5.234 1 95.38 9 LYS B C 1
ATOM 873 O O . LYS B 1 9 ? -5.68 -1.188 -4.078 1 95.38 9 LYS B O 1
ATOM 878 N N . ILE B 1 10 ? -5.344 -1.535 -6.215 1 97.06 10 ILE B N 1
ATOM 879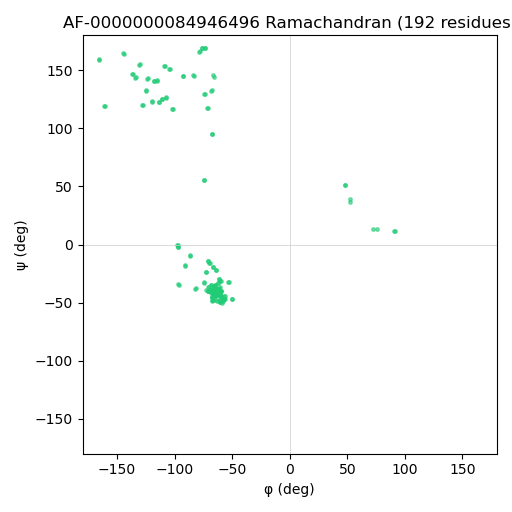 C CA . ILE B 1 10 ? -5.277 -2.986 -6.074 1 97.06 10 ILE B CA 1
ATOM 880 C C . ILE B 1 10 ? -4.113 -3.365 -5.164 1 97.06 10 ILE B C 1
ATOM 882 O O . ILE B 1 10 ? -4.129 -4.422 -4.531 1 97.06 10 ILE B O 1
ATOM 886 N N . PHE B 1 11 ? -3.164 -2.479 -5.051 1 96.94 11 PHE B N 1
ATOM 887 C CA . PHE B 1 11 ? -1.94 -2.762 -4.312 1 96.94 11 PHE B CA 1
ATOM 888 C C . PHE B 1 11 ? -2.021 -2.207 -2.895 1 96.94 11 PHE B C 1
ATOM 890 O O . PHE B 1 11 ? -1.074 -2.332 -2.117 1 96.94 11 PHE B O 1
ATOM 897 N N . GLU B 1 12 ? -3.197 -1.546 -2.58 1 96.75 12 GLU B N 1
ATOM 898 C CA . GLU B 1 12 ? -3.393 -1.087 -1.209 1 96.75 12 GLU B CA 1
ATOM 899 C C . GLU B 1 12 ? -3.719 -2.252 -0.278 1 96.75 12 GLU B C 1
ATOM 901 O O . GLU B 1 12 ? -4.766 -2.254 0.377 1 96.75 12 GLU B O 1
ATOM 906 N N . SER B 1 13 ? -2.826 -3.197 -0.304 1 96 13 SER B N 1
ATOM 907 C CA . SER B 1 13 ? -2.771 -4.441 0.459 1 96 13 SER B CA 1
ATOM 908 C C . SER B 1 13 ? -1.36 -5.02 0.47 1 96 13 SER B C 1
ATOM 910 O O . SER B 1 13 ? -0.824 -5.379 -0.579 1 96 13 SER B O 1
ATOM 912 N N . ASN B 1 14 ? -0.831 -5.125 1.658 1 94.38 14 ASN B N 1
ATOM 913 C CA . ASN B 1 14 ? 0.523 -5.66 1.752 1 94.38 14 ASN B CA 1
ATOM 914 C C . ASN B 1 14 ? 0.597 -7.094 1.238 1 94.38 14 ASN B C 1
ATOM 916 O O . ASN B 1 14 ? 1.606 -7.5 0.659 1 94.38 14 ASN B O 1
ATOM 920 N N . ILE B 1 15 ? -0.422 -7.773 1.439 1 94.38 15 ILE B N 1
ATOM 921 C CA . ILE B 1 15 ? -0.469 -9.164 0.996 1 94.38 15 ILE B CA 1
ATOM 922 C C . ILE B 1 15 ? -0.477 -9.219 -0.53 1 94.38 15 ILE B C 1
ATOM 924 O O . ILE B 1 15 ? 0.279 -9.984 -1.134 1 94.38 15 ILE B O 1
ATOM 928 N N . ARG B 1 16 ? -1.271 -8.391 -1.15 1 96.38 16 ARG B N 1
ATOM 929 C CA . ARG B 1 16 ? -1.333 -8.406 -2.609 1 96.38 16 ARG B CA 1
ATOM 930 C C . ARG B 1 16 ? -0.029 -7.898 -3.215 1 96.38 16 ARG B C 1
ATOM 932 O O . ARG B 1 16 ? 0.379 -8.344 -4.289 1 96.38 16 ARG B O 1
ATOM 939 N N . LEU B 1 17 ? 0.543 -6.965 -2.541 1 96.19 17 LEU B N 1
ATOM 940 C CA . LEU B 1 17 ? 1.851 -6.496 -2.99 1 96.19 17 LEU B CA 1
ATOM 941 C C . LEU B 1 17 ? 2.859 -7.641 -3.008 1 96.19 17 LEU B C 1
ATOM 943 O O . LEU B 1 17 ? 3.561 -7.84 -4 1 96.19 17 LEU B O 1
ATOM 947 N N . LYS B 1 18 ? 2.891 -8.414 -1.983 1 95.25 18 LYS B N 1
ATOM 948 C CA . LYS B 1 18 ? 3.781 -9.57 -1.895 1 95.25 18 LYS B CA 1
ATOM 949 C C . LYS B 1 18 ? 3.438 -10.609 -2.955 1 95.25 18 LYS B C 1
ATOM 951 O O . LYS B 1 18 ? 4.332 -11.18 -3.588 1 95.25 18 LYS B O 1
ATOM 956 N N . MET B 1 19 ? 2.205 -10.797 -3.082 1 96.38 19 MET B N 1
ATOM 957 C CA . MET B 1 19 ? 1.734 -11.797 -4.031 1 96.38 19 MET B CA 1
ATOM 958 C C . MET B 1 19 ? 2.207 -11.477 -5.445 1 96.38 19 MET B C 1
ATOM 960 O O . MET B 1 19 ? 2.777 -12.336 -6.121 1 96.38 19 MET B O 1
ATOM 964 N N . VAL B 1 20 ? 1.979 -10.328 -5.809 1 97.62 20 VAL B N 1
ATOM 965 C CA . VAL B 1 20 ? 2.295 -9.93 -7.176 1 97.62 20 VAL B CA 1
ATOM 966 C C . VAL B 1 20 ? 3.809 -9.867 -7.363 1 97.62 20 VAL B C 1
ATOM 968 O O . VAL B 1 20 ? 4.324 -10.219 -8.43 1 97.62 20 VAL B O 1
ATOM 971 N N . ALA B 1 21 ? 4.516 -9.422 -6.34 1 97.12 21 ALA B N 1
ATOM 972 C CA . ALA B 1 21 ? 5.973 -9.453 -6.398 1 97.12 21 ALA B CA 1
ATOM 973 C C . ALA B 1 21 ? 6.48 -10.875 -6.656 1 97.12 21 ALA B C 1
ATOM 975 O O . ALA B 1 21 ? 7.355 -11.086 -7.5 1 97.12 21 ALA B O 1
ATOM 976 N N . GLY B 1 22 ? 5.945 -11.773 -5.93 1 96.19 22 GLY B N 1
ATOM 977 C CA . GLY B 1 22 ? 6.316 -13.164 -6.141 1 96.19 22 GLY B CA 1
ATOM 978 C C . GLY B 1 22 ? 5.988 -13.664 -7.535 1 96.19 22 GLY B C 1
ATOM 979 O O . GLY B 1 22 ? 6.809 -14.328 -8.172 1 96.19 22 GLY B O 1
ATOM 980 N N . LEU B 1 23 ? 4.832 -13.312 -8.016 1 97.56 23 LEU B N 1
ATOM 981 C CA . LEU B 1 23 ? 4.355 -13.781 -9.312 1 97.56 23 LEU B CA 1
ATOM 982 C C . LEU B 1 23 ? 5.109 -13.094 -10.445 1 97.56 23 LEU B C 1
ATOM 984 O O . LEU B 1 23 ? 5.098 -13.57 -11.578 1 97.56 23 LEU B O 1
ATOM 988 N N . SER B 1 24 ? 5.637 -11.945 -10.156 1 97.31 24 SER B N 1
ATOM 989 C CA . SER B 1 24 ? 6.434 -11.25 -11.164 1 97.31 24 SER B CA 1
ATOM 990 C C . SER B 1 24 ? 7.719 -12.016 -11.469 1 97.31 24 SER B C 1
ATOM 992 O O . SER B 1 24 ? 8.359 -11.781 -12.5 1 97.31 24 SER B O 1
ATOM 994 N N . LYS B 1 25 ? 8.102 -12.891 -10.57 1 95.81 25 LYS B N 1
ATOM 995 C CA . LYS B 1 25 ? 9.344 -13.641 -10.734 1 95.81 25 LYS B CA 1
ATOM 996 C C . LYS B 1 25 ? 9.078 -15.023 -11.328 1 95.81 25 LYS B C 1
ATOM 998 O O . LYS B 1 25 ? 9.938 -15.578 -12.016 1 95.81 25 LYS B O 1
ATOM 1003 N N . SER B 1 26 ? 7.961 -15.609 -10.984 1 96.44 26 SER B N 1
ATOM 1004 C CA . SER B 1 26 ? 7.621 -16.938 -11.469 1 96.44 26 SER B CA 1
ATOM 1005 C C . SER B 1 26 ? 6.148 -17.266 -11.234 1 96.44 26 SER B C 1
ATOM 1007 O O . SER B 1 26 ? 5.492 -16.609 -10.414 1 96.44 26 SER B O 1
ATOM 1009 N N . ASN B 1 27 ? 5.68 -18.234 -12.016 1 97.94 27 ASN B N 1
ATOM 1010 C CA . ASN B 1 27 ? 4.375 -18.812 -11.688 1 97.94 27 ASN B CA 1
ATOM 1011 C C . ASN B 1 27 ? 4.406 -19.562 -10.367 1 97.94 27 ASN B C 1
ATOM 1013 O O . ASN B 1 27 ? 5.402 -20.203 -10.039 1 97.94 27 ASN B O 1
ATOM 1017 N N . LEU B 1 28 ? 3.332 -19.469 -9.688 1 97.56 28 LEU B N 1
ATOM 1018 C CA . LEU B 1 28 ? 3.289 -20.109 -8.383 1 97.56 28 LEU B CA 1
ATOM 1019 C C . LEU B 1 28 ? 1.969 -20.844 -8.18 1 97.56 28 LEU B C 1
ATOM 1021 O O . LEU B 1 28 ? 0.924 -20.406 -8.656 1 97.56 28 LEU B O 1
ATOM 1025 N N . THR B 1 29 ? 2.045 -21.953 -7.453 1 97.19 29 THR B N 1
ATOM 1026 C CA . THR B 1 29 ? 0.832 -22.656 -7.055 1 97.19 29 THR B CA 1
ATOM 1027 C C . THR B 1 29 ? 0.164 -21.953 -5.875 1 97.19 29 THR B C 1
ATOM 1029 O O . THR B 1 29 ? 0.764 -21.094 -5.238 1 97.19 29 THR B O 1
ATOM 1032 N N . TYR B 1 30 ? -1.092 -22.391 -5.68 1 96.25 30 TYR B N 1
ATOM 1033 C CA . TYR B 1 30 ? -1.813 -21.891 -4.516 1 96.25 30 TYR B CA 1
ATOM 1034 C C . TYR B 1 30 ? -0.975 -22.047 -3.25 1 96.25 30 TYR B C 1
ATOM 1036 O O . TYR B 1 30 ? -0.795 -21.078 -2.502 1 96.25 30 TYR B O 1
ATOM 1044 N N . ASN B 1 31 ? -0.402 -23.203 -3.088 1 94.81 31 ASN B N 1
ATOM 1045 C CA . ASN B 1 31 ? 0.355 -23.5 -1.875 1 94.81 31 ASN B CA 1
ATOM 1046 C C . ASN B 1 31 ? 1.638 -22.672 -1.805 1 94.81 31 ASN B C 1
ATOM 1048 O O . ASN B 1 31 ? 2.01 -22.188 -0.737 1 94.81 31 ASN B O 1
ATOM 1052 N N . GLN B 1 32 ? 2.32 -22.531 -2.877 1 95.56 32 GLN B N 1
ATOM 1053 C CA . GLN B 1 32 ? 3.541 -21.734 -2.926 1 95.56 32 GLN B CA 1
ATOM 1054 C C . GLN B 1 32 ? 3.25 -20.266 -2.617 1 95.56 32 GLN B C 1
ATOM 1056 O O . GLN B 1 32 ? 4.012 -19.609 -1.896 1 95.56 32 GLN B O 1
ATOM 1061 N N . LEU B 1 33 ? 2.195 -19.781 -3.15 1 95.12 33 LEU B N 1
ATOM 1062 C CA . LEU B 1 33 ? 1.804 -18.391 -2.941 1 95.12 33 LEU B CA 1
ATOM 1063 C C . LEU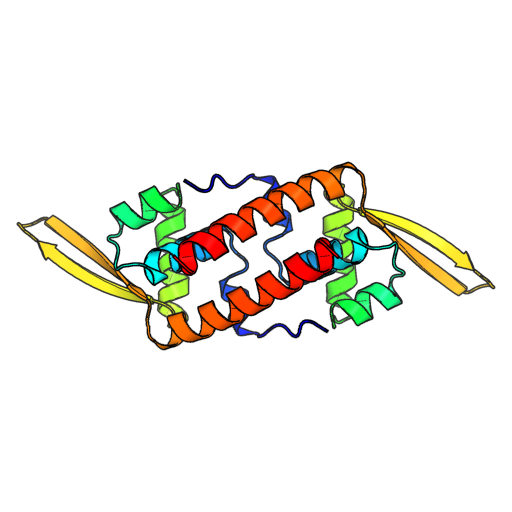 B 1 33 ? 1.404 -18.156 -1.489 1 95.12 33 LEU B C 1
ATOM 1065 O O . LEU B 1 33 ? 1.777 -17.141 -0.898 1 95.12 33 LEU B O 1
ATOM 1069 N N . ARG B 1 34 ? 0.631 -19.062 -0.998 1 93.06 34 ARG B N 1
ATOM 1070 C CA . ARG B 1 34 ? 0.218 -19 0.4 1 93.06 34 ARG B CA 1
ATOM 1071 C C . ARG B 1 34 ? 1.428 -18.953 1.327 1 93.06 34 ARG B C 1
ATOM 1073 O O . ARG B 1 34 ? 1.46 -18.156 2.27 1 93.06 34 ARG B O 1
ATOM 1080 N N . GLU B 1 35 ? 2.432 -19.766 1.079 1 93.06 35 GLU B N 1
ATOM 1081 C CA . GLU B 1 35 ? 3.654 -19.797 1.875 1 93.06 35 GLU B CA 1
ATOM 1082 C C . GLU B 1 35 ? 4.449 -18.5 1.725 1 93.06 35 GLU B C 1
ATOM 1084 O O . GLU B 1 35 ? 4.957 -17.953 2.709 1 93.06 35 GLU B O 1
ATOM 1089 N N . LEU B 1 36 ? 4.543 -18.031 0.529 1 91.56 36 LEU B N 1
ATOM 1090 C CA . LEU B 1 36 ? 5.285 -16.812 0.234 1 91.56 36 LEU B CA 1
ATOM 1091 C C . LEU B 1 36 ? 4.711 -15.633 1.005 1 91.56 36 LEU B C 1
ATOM 1093 O O . LEU B 1 36 ? 5.461 -14.805 1.53 1 91.56 36 LEU B O 1
ATOM 1097 N N . CYS B 1 37 ? 3.4 -15.508 1.137 1 91.62 37 CYS B N 1
ATOM 1098 C CA . CYS B 1 37 ? 2.738 -14.344 1.716 1 91.62 37 CYS B CA 1
ATOM 1099 C C . CYS B 1 37 ? 2.416 -14.578 3.188 1 91.62 37 CYS B C 1
ATOM 1101 O O . CYS B 1 37 ? 1.928 -13.672 3.871 1 91.62 37 CYS B O 1
ATOM 1103 N N . ASN B 1 38 ? 2.725 -15.742 3.68 1 88.75 38 ASN B N 1
ATOM 1104 C CA . ASN B 1 38 ? 2.393 -16.094 5.055 1 88.75 38 ASN B CA 1
ATOM 1105 C C . ASN B 1 38 ? 0.942 -15.758 5.391 1 88.75 38 ASN B C 1
ATOM 1107 O O . ASN B 1 38 ? 0.669 -15.102 6.395 1 88.75 38 ASN B O 1
ATOM 1111 N N . CYS B 1 39 ? 0.046 -16.188 4.598 1 82.88 39 CYS B N 1
ATOM 1112 C CA . CYS B 1 39 ? -1.379 -15.898 4.691 1 82.88 39 CYS B CA 1
ATOM 1113 C C . CYS B 1 39 ? -2.162 -17.125 5.133 1 82.88 39 CYS B C 1
ATOM 1115 O O . CYS B 1 39 ? -1.711 -18.266 4.938 1 82.88 39 CYS B O 1
ATOM 1117 N N . SER B 1 40 ? -3.297 -16.812 5.758 1 80.81 40 SER B N 1
ATOM 1118 C CA . SER B 1 40 ? -4.277 -17.875 5.949 1 80.81 40 SER B CA 1
ATOM 1119 C C . SER B 1 40 ? -4.977 -18.219 4.641 1 80.81 40 SER B C 1
ATOM 1121 O O . SER B 1 40 ? -4.883 -17.469 3.662 1 80.81 40 SER B O 1
ATOM 1123 N N . ASP B 1 41 ? -5.734 -19.328 4.664 1 80.94 41 ASP B N 1
ATOM 1124 C CA . ASP B 1 41 ? -6.469 -19.781 3.484 1 80.94 41 ASP B CA 1
ATOM 1125 C C . ASP B 1 41 ? -7.516 -18.75 3.064 1 80.94 41 ASP B C 1
ATOM 1127 O O . ASP B 1 41 ? -7.734 -18.531 1.872 1 80.94 41 ASP B O 1
ATOM 1131 N N . GLY B 1 42 ? -8.172 -18.234 4.039 1 83.06 42 GLY B N 1
ATOM 1132 C CA . GLY B 1 42 ? -9.18 -17.234 3.725 1 83.06 42 GLY B CA 1
ATOM 1133 C C . GLY B 1 42 ? -8.602 -16 3.047 1 83.06 42 GLY B C 1
ATOM 1134 O O . GLY B 1 42 ? -9.172 -15.492 2.076 1 83.06 42 GLY B O 1
ATOM 1135 N N . ASN B 1 43 ? -7.504 -15.531 3.348 1 85.62 43 ASN B N 1
ATOM 1136 C CA . ASN B 1 43 ? -6.859 -14.344 2.787 1 85.62 43 ASN B CA 1
ATOM 1137 C C . ASN B 1 43 ? -6.387 -14.594 1.355 1 85.62 43 ASN B C 1
ATOM 1139 O O . ASN B 1 43 ? -6.621 -13.766 0.471 1 85.62 43 ASN B O 1
ATOM 1143 N N . ILE B 1 44 ? -5.883 -15.719 1.146 1 90.94 44 ILE B N 1
ATOM 1144 C CA . ILE B 1 44 ? -5.336 -16.031 -0.171 1 90.94 44 ILE B CA 1
ATOM 1145 C C . ILE B 1 44 ? -6.465 -16.094 -1.195 1 90.94 44 ILE B C 1
ATOM 1147 O O . ILE B 1 44 ? -6.371 -15.508 -2.273 1 90.94 44 ILE B O 1
ATOM 1151 N N . ALA B 1 45 ? -7.504 -16.828 -0.811 1 92.5 45 ALA B N 1
ATOM 1152 C CA . ALA B 1 45 ? -8.633 -16.969 -1.729 1 92.5 45 ALA B CA 1
ATOM 1153 C C . ALA B 1 45 ? -9.211 -15.617 -2.107 1 92.5 45 ALA B C 1
ATOM 1155 O O . ALA B 1 45 ? -9.414 -15.32 -3.289 1 92.5 45 ALA B O 1
ATOM 1156 N N . THR B 1 46 ? -9.43 -14.766 -1.137 1 95.69 46 THR B N 1
ATOM 1157 C CA . THR B 1 46 ? -10.039 -13.461 -1.35 1 95.69 46 THR B CA 1
ATOM 1158 C C . THR B 1 46 ? -9.125 -12.57 -2.197 1 95.69 46 THR B C 1
ATOM 1160 O O . THR B 1 46 ? -9.586 -11.93 -3.146 1 95.69 46 THR B O 1
ATOM 1163 N N . HIS B 1 47 ? -7.871 -12.547 -1.925 1 97.25 47 HIS B N 1
ATOM 1164 C CA . HIS B 1 47 ? -6.93 -11.664 -2.607 1 97.25 47 HIS B CA 1
ATOM 1165 C C . HIS B 1 47 ? -6.672 -12.133 -4.035 1 97.25 47 HIS B C 1
ATOM 1167 O O . HIS B 1 47 ? -6.613 -11.32 -4.961 1 97.25 47 HIS B O 1
ATOM 1173 N N . THR B 1 48 ? -6.574 -13.414 -4.203 1 97.38 48 THR B N 1
ATOM 1174 C CA . THR B 1 48 ? -6.367 -13.93 -5.551 1 97.38 48 THR B CA 1
ATOM 1175 C C . THR B 1 48 ? -7.598 -13.695 -6.418 1 97.38 48 THR B C 1
ATOM 1177 O O . THR B 1 48 ? -7.477 -13.375 -7.602 1 97.38 48 THR B O 1
ATOM 1180 N N . LYS B 1 49 ? -8.727 -13.875 -5.82 1 97.5 49 LYS B N 1
ATOM 1181 C CA . LYS B 1 49 ? -9.953 -13.602 -6.562 1 97.5 49 LYS B CA 1
ATOM 1182 C C . LYS B 1 49 ? -10.008 -12.148 -7.02 1 97.5 49 LYS B C 1
ATOM 1184 O O . LYS B 1 49 ? -10.375 -11.867 -8.164 1 97.5 49 LYS B O 1
ATOM 1189 N N . LYS B 1 50 ? -9.672 -11.258 -6.18 1 98 50 LYS B N 1
ATOM 1190 C CA . LYS B 1 50 ? -9.648 -9.836 -6.512 1 98 50 LYS B CA 1
ATOM 1191 C C . LYS B 1 50 ? -8.648 -9.547 -7.625 1 98 50 LYS B C 1
ATOM 1193 O O . LYS B 1 50 ? -8.945 -8.789 -8.555 1 98 50 LYS B O 1
ATOM 1198 N N . LEU B 1 51 ? -7.488 -10.117 -7.57 1 98.5 51 LEU B N 1
ATOM 1199 C CA . LEU B 1 51 ? -6.441 -9.914 -8.562 1 98.5 51 LEU B CA 1
ATOM 1200 C C . LEU B 1 51 ? -6.852 -10.492 -9.914 1 98.5 51 LEU B C 1
ATOM 1202 O O . LEU B 1 51 ? -6.562 -9.898 -10.961 1 98.5 51 LEU B O 1
ATOM 1206 N N . VAL B 1 52 ? -7.523 -11.648 -9.859 1 98.5 52 VAL B N 1
ATOM 1207 C CA . VAL B 1 52 ? -8.016 -12.266 -11.086 1 98.5 52 VAL B CA 1
ATOM 1208 C C . VAL B 1 52 ? -9.109 -11.391 -11.703 1 98.5 52 VAL B C 1
ATOM 1210 O O . VAL B 1 52 ? -9.062 -11.086 -12.898 1 98.5 52 VAL B O 1
ATOM 1213 N N . SER B 1 53 ? -10.039 -10.977 -10.859 1 98.12 53 SER B N 1
ATOM 1214 C CA . SER B 1 53 ? -11.148 -10.148 -11.32 1 98.12 53 SER B CA 1
ATOM 1215 C C . SER B 1 53 ? -10.648 -8.844 -11.93 1 98.12 53 SER B C 1
ATOM 1217 O O . SER B 1 53 ? -11.25 -8.32 -12.875 1 98.12 53 SER B O 1
ATOM 1219 N N . ALA B 1 54 ? -9.531 -8.328 -11.445 1 97.88 54 ALA B N 1
ATOM 1220 C CA . ALA B 1 54 ? -8.969 -7.059 -11.898 1 97.88 54 ALA B CA 1
ATOM 1221 C C . ALA B 1 54 ? -8.07 -7.266 -13.117 1 97.88 54 ALA B C 1
ATOM 1223 O O . ALA B 1 54 ? -7.555 -6.301 -13.688 1 97.88 54 ALA B O 1
ATOM 1224 N N . GLY B 1 55 ? -7.805 -8.508 -13.422 1 98.38 55 GLY B N 1
ATOM 1225 C CA . GLY B 1 55 ? -7.051 -8.828 -14.625 1 98.38 55 GLY B CA 1
ATOM 1226 C C . GLY B 1 55 ? -5.555 -8.891 -14.391 1 98.38 55 GLY B C 1
ATOM 1227 O O . GLY B 1 55 ? -4.773 -8.969 -15.336 1 98.38 55 GLY B O 1
ATOM 1228 N N . PHE B 1 56 ? -5.137 -8.898 -13.172 1 98.69 56 PHE B N 1
ATOM 1229 C CA . PHE B 1 56 ? -3.717 -8.844 -12.852 1 98.69 56 PHE B CA 1
ATOM 1230 C C . PHE B 1 56 ? -3.09 -10.234 -12.953 1 98.69 56 PHE B C 1
ATOM 1232 O O . PHE B 1 56 ? -1.933 -10.367 -13.352 1 98.69 56 PHE B O 1
ATOM 1239 N N . ILE B 1 57 ? -3.846 -11.25 -12.523 1 98.62 57 ILE B N 1
ATOM 1240 C CA . ILE B 1 57 ? -3.289 -12.602 -12.594 1 98.62 57 ILE B CA 1
ATOM 1241 C C . ILE B 1 57 ? -4.289 -13.539 -13.266 1 98.62 57 ILE B C 1
ATOM 1243 O O . ILE B 1 57 ? -5.488 -13.258 -13.289 1 98.62 57 ILE B O 1
ATOM 1247 N N . ASP B 1 58 ? -3.764 -14.57 -13.82 1 98.69 58 ASP B N 1
ATOM 1248 C CA . ASP B 1 58 ? -4.543 -15.68 -14.352 1 98.69 58 ASP B CA 1
ATOM 1249 C C . ASP B 1 58 ? -4.465 -16.891 -13.43 1 98.69 58 ASP B C 1
ATOM 1251 O O . ASP B 1 58 ? -3.465 -17.094 -12.734 1 98.69 58 ASP B O 1
ATOM 1255 N N . VAL B 1 59 ? -5.504 -17.641 -13.477 1 98.19 59 VAL B N 1
ATOM 1256 C CA . VAL B 1 59 ? -5.555 -18.828 -12.641 1 98.19 59 VAL B CA 1
ATOM 1257 C C . VAL B 1 59 ? -5.832 -20.062 -13.5 1 98.19 59 VAL B C 1
ATOM 1259 O O . VAL B 1 59 ? -6.637 -20 -14.438 1 98.19 59 VAL B O 1
ATOM 1262 N N . LYS B 1 60 ? -5.102 -21.094 -13.328 1 97.75 60 LYS B N 1
ATOM 1263 C CA . LYS B 1 60 ? -5.312 -22.391 -13.969 1 97.75 60 LYS B CA 1
ATOM 1264 C C . LYS B 1 60 ? -5.551 -23.484 -12.922 1 97.75 60 LYS B C 1
ATOM 1266 O O . LYS B 1 60 ? -4.742 -23.656 -12.016 1 97.75 60 LYS B O 1
ATOM 1271 N N . LYS B 1 61 ? -6.668 -24.125 -13.062 1 96.56 61 LYS B N 1
ATOM 1272 C CA . LYS B 1 61 ? -6.996 -25.234 -12.188 1 96.56 61 LYS B CA 1
ATOM 1273 C C . LYS B 1 61 ? -6.965 -26.562 -12.945 1 96.56 61 LYS B C 1
ATOM 1275 O O . LYS B 1 61 ? -7.586 -26.688 -14 1 96.56 61 LYS B O 1
ATOM 1280 N N . GLU B 1 62 ? -6.215 -27.438 -12.445 1 96.38 62 GLU B N 1
ATOM 1281 C CA . GLU B 1 62 ? -6.109 -28.75 -13.07 1 96.38 62 GLU B CA 1
ATOM 1282 C C . GLU B 1 62 ? -5.938 -29.844 -12.031 1 96.38 62 GLU B C 1
ATOM 1284 O O . GLU B 1 62 ? -5.734 -29.562 -10.852 1 96.38 62 GLU B O 1
ATOM 1289 N N . PHE B 1 63 ? -6.156 -31.047 -12.484 1 95.25 63 PHE B N 1
ATOM 1290 C CA . PHE B 1 63 ? -5.875 -32.219 -11.656 1 95.25 63 PHE B CA 1
ATOM 1291 C C . PHE B 1 63 ? -4.562 -32.875 -12.062 1 95.25 63 PHE B C 1
ATOM 1293 O O . PHE B 1 63 ? -4.352 -33.156 -13.242 1 95.25 63 PHE B O 1
ATOM 1300 N N . VAL B 1 64 ? -3.666 -32.875 -11.188 1 91.56 64 VAL B N 1
ATOM 1301 C CA . VAL B 1 64 ? -2.4 -33.562 -11.43 1 91.56 64 VAL B CA 1
ATOM 1302 C C . VAL B 1 64 ? -2.264 -34.75 -10.469 1 91.56 64 VAL B C 1
ATOM 1304 O O . VAL B 1 64 ? -2.299 -34.562 -9.25 1 91.56 64 VAL B O 1
ATOM 1307 N N . ASN B 1 65 ? -2.1 -35.906 -11.094 1 94.25 65 ASN B N 1
ATOM 1308 C CA . ASN B 1 65 ? -2.033 -37.156 -10.312 1 94.25 65 ASN B CA 1
ATOM 1309 C C . ASN B 1 65 ? -3.232 -37.281 -9.375 1 94.25 65 ASN B C 1
ATOM 1311 O O . ASN B 1 65 ? -3.074 -37.562 -8.195 1 94.25 65 ASN B O 1
ATOM 1315 N N . ASN B 1 66 ? -4.383 -36.875 -9.742 1 92.94 66 ASN B N 1
ATOM 1316 C CA . ASN B 1 66 ? -5.676 -37 -9.078 1 92.94 66 ASN B CA 1
ATOM 1317 C C . ASN B 1 66 ? -5.812 -36.031 -7.91 1 92.94 66 ASN B C 1
ATOM 1319 O O . ASN B 1 66 ? -6.598 -36.281 -6.992 1 92.94 66 ASN B O 1
ATOM 1323 N N . LYS B 1 67 ? -4.957 -35.156 -7.871 1 94.44 67 LYS B N 1
ATOM 1324 C CA . LYS B 1 67 ? -5.062 -34.094 -6.883 1 94.44 67 LYS B CA 1
ATOM 1325 C C . LYS B 1 67 ? -5.277 -32.75 -7.555 1 94.44 67 LYS B C 1
ATOM 1327 O O . LYS B 1 67 ? -4.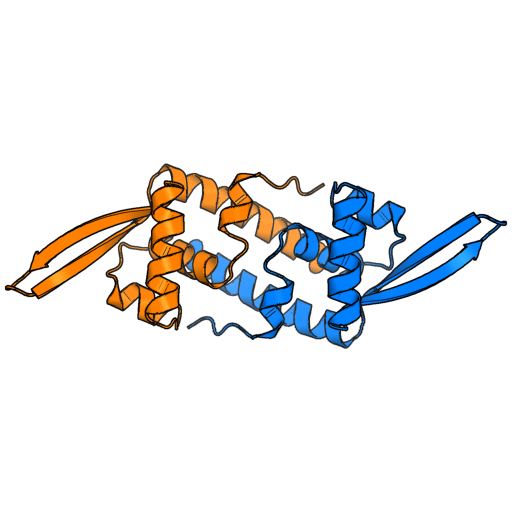684 -32.469 -8.594 1 94.44 67 LYS B O 1
ATOM 1332 N N . PRO B 1 68 ? -6.148 -31.984 -6.867 1 95.38 68 PRO B N 1
ATOM 1333 C CA . PRO B 1 68 ? -6.355 -30.641 -7.434 1 95.38 68 PRO B CA 1
ATOM 1334 C C . PRO B 1 68 ? -5.117 -29.75 -7.316 1 95.38 68 PRO B C 1
ATOM 1336 O O . PRO B 1 68 ? -4.41 -29.797 -6.309 1 95.38 68 PRO B O 1
ATOM 1339 N N . LYS B 1 69 ? -4.762 -29.094 -8.453 1 96.38 69 LYS B N 1
ATOM 1340 C CA . LYS B 1 69 ? -3.643 -28.156 -8.484 1 96.38 69 LYS B CA 1
ATOM 1341 C C . LYS B 1 69 ? -4.066 -26.812 -9.078 1 96.38 69 LYS B C 1
ATOM 1343 O O . LYS B 1 69 ? -4.586 -26.766 -10.195 1 96.38 69 LYS B O 1
ATOM 1348 N N . THR B 1 70 ? -3.922 -25.75 -8.289 1 97.5 70 THR B N 1
ATOM 1349 C CA . THR B 1 70 ? -4.199 -24.391 -8.742 1 97.5 70 THR B CA 1
ATOM 1350 C C . THR B 1 70 ? -2.9 -23.609 -8.93 1 97.5 70 THR B C 1
ATOM 1352 O O . THR B 1 70 ? -2.051 -23.578 -8.039 1 97.5 70 THR B O 1
ATOM 1355 N N . THR B 1 71 ? -2.723 -23.016 -10.148 1 98.12 71 THR B N 1
ATOM 1356 C CA . THR B 1 71 ? -1.523 -22.25 -10.469 1 98.12 71 THR B CA 1
ATOM 1357 C C . THR B 1 71 ? -1.89 -20.844 -10.906 1 98.12 71 THR B C 1
ATOM 1359 O O . THR B 1 71 ? -2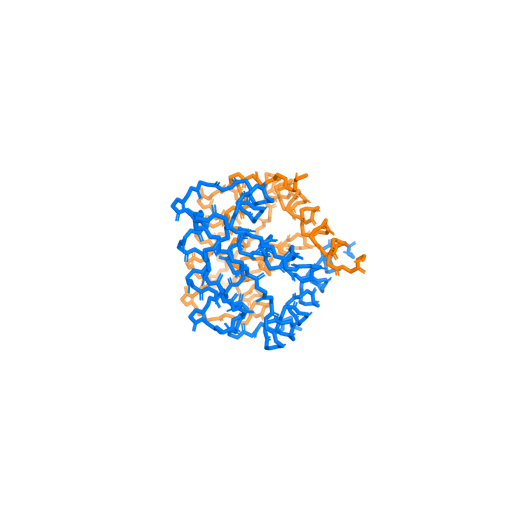.887 -20.641 -11.602 1 98.12 71 THR B O 1
ATOM 1362 N N . TYR B 1 72 ? -1.058 -19.891 -10.492 1 98.56 72 TYR B N 1
ATOM 1363 C CA . TYR B 1 72 ? -1.266 -18.484 -10.82 1 98.56 72 TYR B CA 1
ATOM 1364 C C . TYR B 1 72 ? -0.106 -17.938 -11.648 1 98.56 72 TYR B C 1
ATOM 1366 O O . TYR B 1 72 ? 1.052 -18.297 -11.414 1 98.56 72 TYR B O 1
ATOM 1374 N N . ASN B 1 73 ? -0.411 -17.141 -12.578 1 98.5 73 ASN B N 1
ATOM 1375 C CA . ASN B 1 73 ? 0.583 -16.406 -13.352 1 98.5 73 ASN B CA 1
ATOM 1376 C C . ASN B 1 73 ? 0.206 -14.93 -13.5 1 98.5 73 ASN B C 1
ATOM 1378 O O . ASN B 1 73 ? -0.976 -14.602 -13.602 1 98.5 73 ASN B O 1
ATOM 1382 N N . LEU B 1 74 ? 1.228 -14.109 -13.477 1 98.5 74 LEU B N 1
ATOM 1383 C CA . LEU B 1 74 ? 1.018 -12.688 -13.711 1 98.5 74 LEU B CA 1
ATOM 1384 C C . LEU B 1 74 ? 0.747 -12.406 -15.18 1 98.5 74 LEU B C 1
ATOM 1386 O O . LEU B 1 74 ? 1.468 -12.898 -16.047 1 98.5 74 LEU B O 1
ATOM 1390 N N . THR B 1 75 ? -0.359 -11.648 -15.445 1 98.75 75 THR B N 1
ATOM 1391 C CA . THR B 1 75 ? -0.69 -11.305 -16.828 1 98.75 75 THR B CA 1
ATOM 1392 C C . THR B 1 75 ? 0.225 -10.195 -17.328 1 98.75 75 THR B C 1
ATOM 1394 O O . THR B 1 75 ? 0.978 -9.602 -16.562 1 98.75 75 THR B O 1
ATOM 1397 N N . GLU B 1 76 ? 0.176 -9.945 -18.656 1 98.44 76 GLU B N 1
ATOM 1398 C CA . GLU B 1 76 ? 0.905 -8.812 -19.203 1 98.44 76 GLU B CA 1
ATOM 1399 C C . GLU B 1 76 ? 0.421 -7.496 -18.609 1 98.44 76 GLU B C 1
ATOM 1401 O O . GLU B 1 76 ? 1.226 -6.617 -18.297 1 98.44 76 GLU B O 1
ATOM 1406 N N . TYR B 1 77 ? -0.892 -7.395 -18.5 1 98.31 77 TYR B N 1
ATOM 1407 C CA . TYR B 1 77 ? -1.491 -6.223 -17.859 1 98.31 77 TYR B CA 1
ATOM 1408 C C . TYR B 1 77 ? -0.988 -6.059 -16.438 1 98.31 77 TYR B C 1
ATOM 1410 O O . TYR B 1 77 ? -0.565 -4.969 -16.047 1 98.31 77 TYR B O 1
ATOM 1418 N N . GLY B 1 78 ? -1.01 -7.148 -15.664 1 98.19 78 GLY B N 1
ATOM 1419 C CA . GLY B 1 78 ? -0.537 -7.129 -14.289 1 98.19 78 GLY B CA 1
ATOM 1420 C C . GLY B 1 78 ? 0.923 -6.734 -14.164 1 98.19 78 GLY B C 1
ATOM 1421 O O . GLY B 1 78 ? 1.293 -5.984 -13.258 1 98.19 78 GLY B O 1
ATOM 1422 N N . GLN B 1 79 ? 1.685 -7.242 -15.086 1 97.88 79 GLN B N 1
ATOM 1423 C CA . GLN B 1 79 ? 3.109 -6.926 -15.094 1 97.88 79 GLN B CA 1
ATOM 1424 C C . GLN B 1 79 ? 3.338 -5.434 -15.336 1 97.88 79 GLN B C 1
ATOM 1426 O O . GLN B 1 79 ? 4.133 -4.801 -14.633 1 97.88 79 GLN B O 1
ATOM 1431 N N . LYS B 1 80 ? 2.672 -4.949 -16.312 1 97.69 80 LYS B N 1
ATOM 1432 C CA . LYS B 1 80 ? 2.814 -3.539 -16.656 1 97.69 80 LYS B CA 1
ATOM 1433 C C . LYS B 1 80 ? 2.395 -2.639 -15.5 1 97.69 80 LYS B C 1
ATOM 1435 O O . LYS B 1 80 ? 3.129 -1.725 -15.125 1 97.69 80 LYS B O 1
ATOM 1440 N N . GLU B 1 81 ? 1.281 -2.893 -14.961 1 97.25 81 GLU B N 1
ATOM 1441 C CA . GLU B 1 81 ? 0.755 -2.068 -13.875 1 97.25 81 GLU B CA 1
ATOM 1442 C C . GLU B 1 81 ? 1.619 -2.186 -12.625 1 97.25 81 GLU B C 1
ATOM 1444 O O . GLU B 1 81 ? 1.806 -1.206 -11.898 1 97.25 81 GLU B O 1
ATOM 1449 N N . PHE B 1 82 ? 2.131 -3.35 -12.398 1 97.69 82 PHE B N 1
ATOM 1450 C CA . PHE B 1 82 ? 2.984 -3.557 -11.234 1 97.69 82 PHE B CA 1
ATOM 1451 C C . PHE B 1 82 ? 4.297 -2.797 -11.383 1 97.69 82 PHE B C 1
ATOM 1453 O O . PHE B 1 82 ? 4.781 -2.191 -10.422 1 97.69 82 PHE B O 1
ATOM 1460 N N . LYS B 1 83 ? 4.785 -2.803 -12.531 1 97.06 83 LYS B N 1
ATOM 1461 C CA . LYS B 1 83 ? 6.004 -2.043 -12.797 1 97.06 83 LYS B CA 1
ATOM 1462 C C . LYS B 1 83 ? 5.789 -0.555 -12.539 1 97.06 83 LYS B C 1
ATOM 1464 O O . LYS B 1 83 ? 6.645 0.105 -11.945 1 97.06 83 LYS B O 1
ATOM 1469 N N . GLU B 1 84 ? 4.707 -0.084 -12.945 1 97 84 GLU B N 1
ATOM 1470 C CA . GLU B 1 84 ? 4.383 1.32 -12.711 1 97 84 GLU B CA 1
ATOM 1471 C C . GLU B 1 84 ? 4.215 1.605 -11.219 1 97 84 GLU B C 1
ATOM 1473 O O . GLU B 1 84 ? 4.598 2.674 -10.742 1 97 84 GLU B O 1
ATOM 1478 N N . TYR B 1 85 ? 3.676 0.681 -10.562 1 97.38 85 TYR B N 1
ATOM 1479 C CA . TYR B 1 85 ? 3.482 0.859 -9.133 1 97.38 85 TYR B CA 1
ATOM 1480 C C . TYR B 1 85 ? 4.816 0.853 -8.398 1 97.38 85 TYR B C 1
ATOM 1482 O O . TYR B 1 85 ? 5.016 1.615 -7.445 1 97.38 85 TYR B O 1
ATOM 1490 N N . ILE B 1 86 ? 5.707 -0.017 -8.844 1 97.31 86 ILE B N 1
ATOM 1491 C CA . ILE B 1 86 ? 7.039 -0.078 -8.258 1 97.31 86 ILE B CA 1
ATOM 1492 C C . ILE B 1 86 ? 7.758 1.253 -8.469 1 97.31 86 ILE B C 1
ATOM 1494 O O . ILE B 1 86 ? 8.453 1.74 -7.566 1 97.31 86 ILE B O 1
ATOM 1498 N N . LYS B 1 87 ? 7.566 1.823 -9.586 1 96.31 87 LYS B N 1
ATOM 1499 C CA . LYS B 1 87 ? 8.141 3.141 -9.844 1 96.31 87 LYS B CA 1
ATOM 1500 C C . LYS B 1 87 ? 7.59 4.18 -8.867 1 96.31 87 LYS B C 1
ATOM 1502 O O . LYS B 1 87 ? 8.328 5.039 -8.383 1 96.31 87 LYS B O 1
ATOM 1507 N N . PHE B 1 88 ? 6.344 4.043 -8.664 1 95.88 88 PHE B N 1
ATOM 1508 C CA . PHE B 1 88 ? 5.68 4.93 -7.719 1 95.88 88 PHE B CA 1
ATOM 1509 C C . PHE B 1 88 ? 6.281 4.777 -6.324 1 95.88 88 PHE B C 1
ATOM 1511 O O . PHE B 1 88 ? 6.617 5.773 -5.676 1 95.88 88 PHE B O 1
ATOM 1518 N N . LEU B 1 89 ? 6.445 3.547 -5.879 1 96.69 89 LEU B N 1
ATOM 1519 C CA . LEU B 1 89 ? 7.004 3.281 -4.555 1 96.69 89 LEU B CA 1
ATOM 1520 C C . LEU B 1 89 ? 8.438 3.787 -4.461 1 96.69 89 LEU B C 1
ATOM 1522 O O . LEU B 1 89 ? 8.844 4.324 -3.428 1 96.69 89 LEU B O 1
ATOM 1526 N N . LYS B 1 90 ? 9.133 3.623 -5.516 1 96.56 90 LYS B N 1
ATOM 1527 C CA . LYS B 1 90 ? 10.516 4.078 -5.527 1 96.56 90 LYS B CA 1
ATOM 1528 C C . LYS B 1 90 ? 10.602 5.594 -5.387 1 96.56 90 LYS B C 1
ATOM 1530 O O . LYS B 1 90 ? 11.5 6.113 -4.719 1 96.56 90 LYS B O 1
ATOM 1535 N N . LYS B 1 91 ? 9.727 6.258 -5.969 1 94.94 91 LYS B N 1
ATOM 1536 C CA . LYS B 1 91 ? 9.703 7.715 -5.852 1 94.94 91 LYS B CA 1
ATOM 1537 C C . LYS B 1 91 ? 9.398 8.141 -4.418 1 94.94 91 LYS B C 1
ATOM 1539 O O . LYS B 1 91 ? 10.008 9.078 -3.902 1 94.94 91 LYS B O 1
ATOM 1544 N N . ILE B 1 92 ? 8.477 7.426 -3.805 1 94.25 92 ILE B N 1
ATOM 1545 C CA . ILE B 1 92 ? 8.117 7.734 -2.424 1 94.25 92 ILE B CA 1
ATOM 1546 C C . ILE B 1 92 ? 9.32 7.496 -1.516 1 94.25 92 ILE B C 1
ATOM 1548 O O . ILE B 1 92 ? 9.641 8.328 -0.66 1 94.25 92 ILE B O 1
ATOM 1552 N N . ILE B 1 93 ? 9.992 6.418 -1.726 1 95.62 93 ILE B N 1
ATOM 1553 C CA . ILE B 1 93 ? 11.148 6.051 -0.918 1 95.62 93 ILE B CA 1
ATOM 1554 C C . ILE B 1 93 ? 12.258 7.086 -1.101 1 95.62 93 ILE B C 1
ATOM 1556 O O . ILE B 1 93 ? 12.906 7.484 -0.132 1 95.62 93 ILE B O 1
ATOM 1560 N N . GLU B 1 94 ? 12.398 7.523 -2.283 1 93.44 94 GLU B N 1
ATOM 1561 C CA . GLU B 1 94 ? 13.414 8.531 -2.588 1 93.44 94 GLU B CA 1
ATOM 1562 C C . GLU B 1 94 ? 13.109 9.852 -1.878 1 93.44 94 GLU B C 1
ATOM 1564 O O . GLU B 1 94 ? 14.023 10.508 -1.373 1 93.44 94 GLU B O 1
ATOM 1569 N N . GLU B 1 95 ? 11.898 10.203 -1.867 1 87.06 95 GLU B N 1
ATOM 1570 C CA . GLU B 1 95 ? 11.477 11.445 -1.216 1 87.06 95 GLU B CA 1
ATOM 1571 C C . GLU B 1 95 ? 11.719 11.383 0.29 1 87.06 95 GLU B C 1
ATOM 1573 O O . GLU B 1 95 ? 12.031 12.398 0.917 1 87.06 95 GLU B O 1
ATOM 1578 N N . THR B 1 96 ? 11.539 10.188 0.823 1 90.94 96 THR B N 1
ATOM 1579 C CA . THR B 1 96 ? 11.688 10.008 2.264 1 90.94 96 THR B CA 1
ATOM 1580 C C . THR B 1 96 ? 13.164 10.023 2.664 1 90.94 96 THR B C 1
ATOM 1582 O O . THR B 1 96 ? 13.508 10.445 3.77 1 90.94 96 THR B O 1
ATOM 1585 N N . GLU B 1 97 ? 13.992 9.555 1.812 1 87.56 97 GLU B N 1
ATOM 1586 C CA . GLU B 1 97 ? 15.406 9.391 2.137 1 87.56 97 GLU B CA 1
ATOM 1587 C C . GLU B 1 97 ? 16.203 10.641 1.76 1 87.56 97 GLU B C 1
ATOM 1589 O O . GLU B 1 97 ? 17.328 10.812 2.213 1 87.56 97 GLU B O 1
ATOM 1594 N N . LYS B 1 98 ? 15.805 11.562 0.932 1 77.38 98 LYS B N 1
ATOM 1595 C CA . LYS B 1 98 ? 16.516 12.797 0.61 1 77.38 98 LYS B CA 1
ATOM 1596 C C . LYS B 1 98 ? 16.359 13.828 1.728 1 77.38 98 LYS B C 1
ATOM 1598 O O . LYS B 1 98 ? 15.352 13.836 2.434 1 77.38 98 LYS B O 1
#

pLDDT: mean 93.43, std 8.04, range [53.94, 98.75]

InterPro domains:
  IPR011991 ArsR-like helix-turn-helix domain [cd00090] (8-94)
  IPR027395 Winged helix DNA-binding domain [PF13601] (15-93)
  IPR027395 Winged helix DNA-binding domain [PTHR37318] (9-97)
  IPR036388 Winged helix-like DNA-binding domain superfamily [G3DSA:1.10.10.10] (2-97)
  IPR036390 Winged helix DNA-binding domain superfamily [SSF46785] (8-95)

Organism: NCBI:txid445974

Nearest PDB structures (foldseek):
  5aip-assembly1_A  TM=7.763E-01  e=8.064E-04  Neisseria meningitidis serogroup B
  8ylg-assembly1_B  TM=8.133E-01  e=7.576E-04  Burkholderia thailandensis
  7el3-assembly1_B  TM=7.315E-01  e=6.285E-04  Acinetobacter baumannii
  4rbr-assembly1_B  TM=7.459E-01  e=7.139E-03  Staphylococcus aureus subsp. aureus CN1
  3r0a-assembly1_A  TM=6.191E-01  e=6.303E-03  Methanosarcina mazei

Radius of gyration: 18.93 Å; Cα contacts (8 Å, |Δi|>4): 243; chains: 2; bounding box: 30×73×36 Å

Secondary structure (DSSP, 8-state):
--PPPGGGGGG-SHHHHHHHHHHTTS-EEHHHHHHHHT--HHHHHHHHHHHHHTTSEEEEEEEETTEEEEEEEE-HHHHHHHHHHHHHHHHHHHHHH-/--PPPGGGGGG-SHHHHHHHHHHTTS-EEHHHHHHHHT--HHHHHHHHHHHHHTTSEEEEEEEETTEEEEEEEE-HHHHHHHHHHHHHHHHHHHHHH-

Sequence (196 aa):
MIKGRETFKIFESNIRLKMVAGLSKSNLTYNQLRELCNCSDGNIATHTKKLVSAGFIDVKKEFVNNKPKTTYNLTEYGQKEFKEYIKFLKKIIEETEKMIKGRETFKIFESNIRLKMVAGLSKSNLTYNQLRELCNCSDGNIATHTKKLVSAGFIDVKKEFVNNKPKTTYNLTEYGQKEFKEYIKFLKKIIEETEK